Protein 2RGY (pdb70)

Nearest PDB structures (foldseek):
  2rgy-assembly1_A-2  TM=1.004E+00  e=5.425E-59  Paraburkholderia phymatum STM815
  3k9c-assembly1_A  TM=8.579E-01  e=9.011E-20  Rhodococcus jostii RHA1
  3clk-assembly1_A  TM=8.806E-01  e=6.657E-17  Lactiplantibacillus plantarum WCFS1
  3clk-assembly1_B  TM=8.224E-01  e=1.937E-17  Lactiplantibacillus plantarum WCFS1
  7ff4-assembly1_B  TM=7.882E-01  e=1.937E-17  Ruminiclostridium cellulolyticum H10

Secondary structure (DSSP, 8-state):
--EEEEE-S-S-SHHHHHHHHHHHHHHHHTT-EEEEE---SSS-HHHHHHHHHHHHHHTT-SEEEE--SSS-HHHHHHHH-----EESS--TTSGGGEE---HHHHHHHHHHHHHHTT--SEEEEES-TT-HHHHHHHHHHHHHH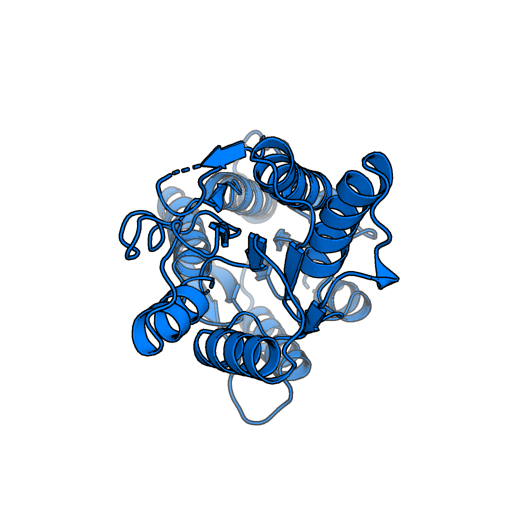HTTT--GGGS-EEE--SSHHHHHHHHHHHHHHT---SEEEESS---HHHHHHHHHTT--TTTT-EEEEEE--TTSTTSSSPPEEEEP-HHHHHHHHHHHHHHHHH------------EE---S---

Organism: Paraburkholderia phymatum (strain DSM 17167 / CIP 108236 / LMG 21445 / STM815) (NCBI:txid391038)

CATH classification: 3.40.50.2300 (+1 more: 3.40.50.2300)

B-factor: mean 24.98, std 6.75, range [10.06, 53.46]

Foldseek 3Di:
DQEEEEEDQDCDFLLVVLLVVLLQVLSVVVPGYYHYWHFDDDDDSQVSQLVRLVVRVVVVGLAYEYEDQSHDLVSVVVSCVVVQAYEQDANVVDGVSYFHAQLLVLLLQLLCLQVVQPWLQEEEEFAAPSRPSGVSNVNSVQVNNVVVVHHPVLYHYHYFHPALVRVLVSLVVVVVVVRDGAEYEYHAVNLLSNVVVCVVVVNDFNPRHAYEHECPRVVQCVRVVRHKYKHDPSNLSSNQSSVVSCCVRPVDDDDHDRYDDIGIGGGRGHD

Structure (mmCIF, N/CA/C/O backbone):
data_2RGY
#
_entry.id   2RGY
#
_cell.length_a   58.543
_cell.length_b   118.777
_cell.length_c   85.439
_cell.angle_alpha   90.00
_cell.angle_beta   90.00
_cell.angle_gamma   90.00
#
_symmetry.space_group_name_H-M   'C 2 2 21'
#
loop_
_entity.id
_entity.type
_entity.pdbx_description
1 polymer 'Transcriptional regulator, LacI family'
2 water water
#
loop_
_atom_site.group_PDB
_atom_site.id
_atom_site.type_symbol
_atom_site.label_atom_id
_atom_site.label_alt_id
_atom_site.label_comp_id
_atom_site.label_asym_id
_atom_site.label_entity_id
_atom_site.label_seq_id
_atom_site.pdbx_PDB_ins_code
_atom_site.Cartn_x
_atom_site.Cartn_y
_atom_site.Cartn_z
_atom_site.occupancy
_atom_site.B_iso_or_equiv
_atom_site.auth_seq_id
_atom_site.auth_comp_id
_atom_site.auth_asym_id
_atom_site.auth_atom_id
_atom_site.pdbx_PDB_model_num
ATOM 1 N N . LEU A 1 8 ? 1.982 2.979 15.080 1.00 23.48 85 LEU A N 1
ATOM 2 C CA . LEU A 1 8 ? 1.318 3.583 16.276 1.00 22.50 85 LEU A CA 1
ATOM 3 C C . LEU A 1 8 ? 0.241 4.581 15.867 1.00 21.85 85 LEU A C 1
ATOM 4 O O . LEU A 1 8 ? -0.692 4.841 16.622 1.00 24.00 85 LEU A O 1
ATOM 9 N N . GLY A 1 9 ? 0.373 5.139 14.670 1.00 20.46 86 GLY A N 1
ATOM 10 C CA . GLY A 1 9 ? -0.600 6.107 14.192 1.00 20.80 86 GLY A CA 1
ATOM 11 C C . GLY A 1 9 ? -0.421 7.490 14.801 1.00 21.32 86 GLY A C 1
ATOM 12 O O . GLY A 1 9 ? -1.357 8.293 14.816 1.00 21.61 86 GLY A O 1
ATOM 13 N N . ILE A 1 10 ? 0.779 7.762 15.309 1.00 20.37 87 ILE A N 1
ATOM 14 C CA . ILE A 1 10 ? 1.087 9.053 15.923 1.00 19.73 87 ILE A CA 1
ATOM 15 C C . ILE A 1 10 ? 2.409 9.611 15.419 1.00 17.32 87 ILE A C 1
ATOM 16 O O . ILE A 1 10 ? 3.394 8.884 15.273 1.00 16.87 87 ILE A O 1
ATOM 21 N N . ILE A 1 11 ? 2.426 10.908 15.157 1.00 16.17 88 ILE A N 1
ATOM 22 C CA . ILE A 1 11 ? 3.641 11.570 14.736 1.00 16.99 88 ILE A CA 1
ATOM 23 C C . ILE A 1 11 ? 3.993 12.494 15.889 1.00 17.88 88 ILE A C 1
ATOM 24 O O . ILE A 1 11 ? 3.113 13.108 16.484 1.00 18.27 88 ILE A O 1
ATOM 29 N N . GLY A 1 12 ? 5.268 12.559 16.244 1.00 18.55 89 GLY A N 1
ATOM 30 C CA . GLY A 1 12 ? 5.665 13.422 17.341 1.00 18.82 89 GLY A CA 1
ATOM 31 C C . GLY A 1 12 ? 6.048 14.798 16.841 1.00 18.94 89 GLY A C 1
ATOM 32 O O . GLY A 1 12 ? 6.511 14.928 15.714 1.00 20.11 89 GLY A O 1
ATOM 33 N N . LEU A 1 13 ? 5.853 15.821 17.667 1.00 16.95 90 LEU A N 1
ATOM 34 C CA . LEU A 1 13 ? 6.185 17.188 17.286 1.00 17.49 90 LEU A CA 1
ATOM 35 C C . LEU A 1 13 ? 6.865 17.961 18.410 1.00 15.70 90 LEU A C 1
ATOM 36 O O . LEU A 1 13 ? 6.322 18.076 19.507 1.00 15.18 90 LEU A O 1
ATOM 41 N N . PHE A 1 14 ? 8.052 18.487 18.141 1.00 15.75 91 PHE A N 1
ATOM 42 C CA . PHE A 1 14 ? 8.736 19.281 19.147 1.00 16.65 91 PHE A CA 1
ATOM 43 C C . PHE A 1 14 ? 8.755 20.753 18.747 1.00 16.83 91 PHE A C 1
ATOM 44 O O . PHE A 1 14 ? 9.101 21.097 17.617 1.00 16.88 91 PHE A O 1
ATOM 52 N N . VAL A 1 15 ? 8.374 21.609 19.684 1.00 17.27 92 VAL A N 1
ATOM 53 C CA . VAL A 1 15 ? 8.395 23.048 19.485 1.00 18.52 92 VAL A CA 1
ATOM 54 C C . VAL A 1 15 ? 9.036 23.580 20.766 1.00 19.73 92 VAL A C 1
ATOM 55 O O . VAL A 1 15 ? 8.771 23.073 21.863 1.00 19.88 92 VAL A O 1
ATOM 59 N N . PRO A 1 16 ? 9.902 24.590 20.646 1.00 20.72 93 PRO A N 1
ATOM 60 C CA . PRO A 1 16 ? 10.564 25.149 21.829 1.00 22.35 93 PRO A CA 1
ATOM 61 C C . PRO A 1 16 ? 9.637 25.817 22.840 1.00 23.62 93 PRO A C 1
ATOM 62 O O . PRO A 1 16 ? 10.051 26.084 23.970 1.00 25.35 93 PRO A O 1
ATOM 66 N N . THR A 1 17 ? 8.391 26.074 22.444 1.00 23.16 94 THR A N 1
ATOM 67 C CA . THR A 1 17 ? 7.413 26.715 23.329 1.00 23.94 94 THR A CA 1
ATOM 68 C C . THR A 1 17 ? 6.037 26.746 22.660 1.00 23.13 94 THR A C 1
ATOM 69 O O . THR A 1 17 ? 5.946 26.721 21.436 1.00 23.66 94 THR A O 1
ATOM 73 N N . PHE A 1 18 ? 4.974 26.770 23.460 1.00 22.28 95 PHE A N 1
ATOM 74 C CA . PHE A 1 18 ? 3.611 26.810 22.929 1.00 23.73 95 PHE A CA 1
ATOM 75 C C . PHE A 1 18 ? 3.153 28.239 22.677 1.00 25.32 95 PHE A C 1
ATOM 76 O O . PHE A 1 18 ? 2.079 28.456 22.120 1.00 25.76 95 PHE A O 1
ATOM 84 N N . PHE A 1 19 ? 3.957 29.211 23.099 1.00 25.49 96 PHE A N 1
ATOM 85 C CA . PHE A 1 19 ? 3.595 30.615 22.934 1.00 25.56 96 PHE A CA 1
ATOM 86 C C . PHE A 1 19 ? 4.111 31.292 21.677 1.00 26.10 96 PHE A C 1
ATOM 87 O O . PHE A 1 19 ? 5.202 30.996 21.200 1.00 25.24 96 PHE A O 1
ATOM 95 N N . GLY A 1 20 ? 3.319 32.239 21.175 1.00 26.90 97 GLY A N 1
ATOM 96 C CA . GLY A 1 20 ? 3.661 32.958 19.962 1.00 26.40 97 GLY A CA 1
ATOM 97 C C . GLY A 1 20 ? 2.814 32.361 18.857 1.00 26.78 97 GLY A C 1
ATOM 98 O O . GLY A 1 20 ? 2.735 31.138 18.754 1.00 26.60 97 GLY A O 1
ATOM 99 N N . SER A 1 21 ? 2.162 33.189 18.044 1.00 26.01 98 SER A N 1
ATOM 100 C CA . SER A 1 21 ? 1.329 32.658 16.969 1.00 26.26 98 SER A CA 1
ATOM 101 C C . SER A 1 21 ? 2.146 31.894 15.920 1.00 25.50 98 SER A C 1
ATOM 102 O O . SER A 1 21 ? 1.604 31.136 15.117 1.00 23.89 98 SER A O 1
ATOM 105 N N . TYR A 1 22 ? 3.459 32.099 15.937 1.00 25.80 99 TYR A N 1
ATOM 106 C CA . TYR A 1 22 ? 4.359 31.418 15.010 1.00 24.80 99 TYR A CA 1
ATOM 107 C C . TYR A 1 22 ? 4.330 29.923 15.343 1.00 23.09 99 TYR A C 1
ATOM 108 O O . TYR A 1 22 ? 4.128 29.082 14.471 1.00 21.59 99 TYR A O 1
ATOM 117 N N . TYR A 1 23 ? 4.523 29.592 16.616 1.00 22.31 100 TYR A N 1
ATOM 118 C CA . TYR A 1 23 ? 4.500 28.194 17.009 1.00 20.82 100 TYR A CA 1
ATOM 119 C C . TYR A 1 23 ? 3.078 27.655 16.970 1.00 20.20 100 TYR A C 1
ATOM 120 O O . TYR A 1 23 ? 2.875 26.474 16.713 1.00 19.58 100 TYR A O 1
ATOM 129 N N . GLY A 1 24 ? 2.097 28.519 17.214 1.00 19.68 101 GLY A N 1
ATOM 130 C CA . GLY A 1 24 ? 0.715 28.081 17.154 1.00 18.99 101 GLY A CA 1
ATOM 131 C C . GLY A 1 24 ? 0.382 27.632 15.740 1.00 19.46 101 GLY A C 1
ATOM 132 O O . GLY A 1 24 ? -0.357 26.668 15.536 1.00 18.57 101 GLY A O 1
ATOM 133 N N . THR A 1 25 ? 0.933 28.336 14.757 1.00 18.28 102 THR A N 1
ATOM 134 C CA . THR A 1 25 ? 0.704 28.011 13.349 1.00 20.46 102 THR A CA 1
ATOM 135 C C . THR A 1 25 ? 1.251 26.627 13.015 1.00 18.78 102 THR A C 1
ATOM 136 O O . THR A 1 25 ? 0.622 25.843 12.308 1.00 17.05 102 THR A O 1
ATOM 140 N N . ILE A 1 26 ? 2.439 26.342 13.533 1.00 18.24 103 ILE A N 1
ATOM 141 C CA . ILE A 1 26 ? 3.090 25.063 13.302 1.00 17.62 103 ILE A CA 1
ATOM 142 C C . ILE A 1 26 ? 2.275 23.950 13.942 1.00 18.11 103 ILE A C 1
ATOM 143 O O . ILE A 1 26 ? 2.079 22.900 13.335 1.00 17.52 103 ILE A O 1
ATOM 148 N N . LEU A 1 27 ? 1.791 24.191 15.157 1.00 17.52 104 LEU A N 1
ATOM 149 C CA . LEU A 1 27 ? 0.984 23.202 15.864 1.00 18.28 104 LEU A CA 1
ATOM 150 C C . LEU A 1 27 ? -0.319 22.960 15.111 1.00 18.76 104 LEU A C 1
ATOM 151 O O . LEU A 1 27 ? -0.733 21.815 14.910 1.00 17.06 104 LEU A O 1
ATOM 156 N N . LYS A 1 28 ? -0.971 24.042 14.699 1.00 17.26 105 LYS A N 1
ATOM 157 C CA . LYS A 1 28 ? -2.237 23.922 13.992 1.00 18.63 105 LYS A CA 1
ATOM 158 C C . LYS A 1 28 ? -2.108 23.126 12.697 1.00 18.35 105 LYS A C 1
ATOM 159 O O . LYS A 1 28 ? -2.864 22.185 12.481 1.00 18.28 105 LYS A O 1
ATOM 165 N N . GLN A 1 29 ? -1.158 23.501 11.844 1.00 18.37 106 GLN A N 1
ATOM 166 C CA . GLN A 1 29 ? -0.954 22.804 10.574 1.00 19.27 106 GLN A CA 1
ATOM 167 C C . GLN A 1 29 ? -0.571 21.341 10.750 1.00 17.97 106 GLN A C 1
ATOM 168 O O . GLN A 1 29 ? -0.988 20.499 9.967 1.00 17.73 106 GLN A O 1
ATOM 174 N N . THR A 1 30 ? 0.239 21.039 11.761 1.00 17.32 107 THR A N 1
ATOM 175 C CA . THR A 1 30 ? 0.640 19.657 11.989 1.00 18.20 107 THR A CA 1
ATOM 176 C C . THR A 1 30 ? -0.606 18.859 12.382 1.00 18.86 107 THR A C 1
ATOM 177 O O . THR A 1 30 ? -0.872 17.798 11.823 1.00 20.60 107 THR A O 1
ATOM 181 N N . ASP A 1 31 ? -1.373 19.382 13.334 1.00 20.46 108 ASP A N 1
ATOM 182 C CA . ASP A 1 31 ? -2.600 18.728 13.797 1.00 22.33 108 ASP A CA 1
ATOM 183 C C . ASP A 1 31 ? -3.550 18.499 12.621 1.00 21.82 108 ASP A C 1
ATOM 184 O O . ASP A 1 31 ? -4.131 17.426 12.473 1.00 23.65 108 ASP A O 1
ATOM 189 N N . LEU A 1 32 ? -3.668 19.521 11.783 1.00 21.90 109 LEU A N 1
ATOM 190 C CA . LEU A 1 32 ? -4.532 19.518 10.608 1.00 22.85 109 LEU A CA 1
ATOM 191 C C . LEU A 1 32 ? -4.202 18.418 9.599 1.00 21.71 109 LEU A C 1
ATOM 192 O O . LEU A 1 32 ? -5.074 17.636 9.210 1.00 20.37 109 LEU A O 1
ATOM 197 N N . GLU A 1 33 ? -2.945 18.356 9.171 1.00 20.17 110 GLU A N 1
ATOM 198 C CA . GLU A 1 33 ? -2.550 17.352 8.196 1.00 20.35 110 GLU A CA 1
ATOM 199 C C . GLU A 1 33 ? -2.686 15.936 8.743 1.00 20.54 110 GLU A C 1
ATOM 200 O O . GLU A 1 33 ? -2.990 15.000 7.999 1.00 19.71 110 GLU A O 1
ATOM 206 N N . LEU A 1 34 ? -2.460 15.777 10.042 1.00 19.05 111 LEU A N 1
ATOM 207 C CA . LEU A 1 34 ? -2.577 14.466 10.661 1.00 19.10 111 LEU A CA 1
ATOM 208 C C . LEU A 1 34 ? -4.040 14.067 10.815 1.00 18.91 111 LEU A C 1
ATOM 209 O O . LEU A 1 34 ? -4.389 12.907 10.621 1.00 16.96 111 LEU A O 1
ATOM 214 N N . ARG A 1 35 ? -4.892 15.026 11.166 1.00 18.47 112 ARG A N 1
ATOM 215 C CA . ARG A 1 35 ? -6.314 14.741 11.324 1.00 19.55 112 ARG A CA 1
ATOM 216 C C . ARG A 1 35 ? -6.868 14.271 9.980 1.00 20.60 112 ARG A C 1
ATOM 217 O O . ARG A 1 35 ? -7.662 13.332 9.919 1.00 19.24 112 ARG A O 1
ATOM 225 N N . ALA A 1 36 ? -6.429 14.935 8.914 1.00 20.17 113 ALA A N 1
ATOM 226 C CA . ALA A 1 36 ? -6.856 14.612 7.556 1.00 22.23 113 ALA A CA 1
ATOM 227 C C . ALA A 1 36 ? -6.629 13.135 7.225 1.00 22.54 113 ALA A C 1
ATOM 228 O O . ALA A 1 36 ? -7.376 12.548 6.434 1.00 22.47 113 ALA A O 1
ATOM 230 N N . VAL A 1 37 ? -5.589 12.537 7.805 1.00 20.89 114 VAL A N 1
ATOM 231 C CA . VAL A 1 37 ? -5.335 11.123 7.558 1.00 20.67 114 VAL A CA 1
ATOM 232 C C . VAL A 1 37 ? -5.729 10.286 8.765 1.00 21.75 114 VAL A C 1
ATOM 233 O O . VAL A 1 37 ? -5.217 9.186 8.974 1.00 22.07 114 VAL A O 1
ATOM 237 N N . HIS A 1 38 ? -6.653 10.829 9.553 1.00 22.63 115 HIS A N 1
ATOM 238 C CA . HIS A 1 38 ? -7.187 10.157 10.735 1.00 22.59 115 HIS A CA 1
ATOM 239 C C . HIS A 1 38 ? -6.144 9.688 11.743 1.00 21.60 115 HIS A C 1
ATOM 240 O O . HIS A 1 38 ? -6.276 8.611 12.320 1.00 19.40 115 HIS A O 1
ATOM 247 N N . ARG A 1 39 ? -5.117 10.502 11.960 1.00 20.36 116 ARG A N 1
ATOM 248 C CA . ARG A 1 39 ? -4.074 10.158 12.912 1.00 19.73 116 ARG A CA 1
ATOM 249 C C . ARG A 1 39 ? -3.821 11.304 13.890 1.00 18.78 116 ARG A C 1
ATOM 250 O O . ARG A 1 39 ? -4.308 12.413 13.686 1.00 18.98 116 ARG A O 1
ATOM 258 N N . HIS A 1 40 ? -3.053 11.034 14.940 1.00 16.61 117 HIS A N 1
ATOM 259 C CA . HIS A 1 40 ? -2.806 12.022 15.982 1.00 16.88 117 HIS A CA 1
ATOM 260 C C . HIS A 1 40 ? -1.394 12.593 16.115 1.00 17.41 117 HIS A C 1
ATOM 261 O O . HIS A 1 40 ? -0.430 12.088 15.543 1.00 18.52 117 HIS A O 1
ATOM 268 N N . VAL A 1 41 ? -1.289 13.651 16.904 1.00 17.46 118 VAL A N 1
ATOM 269 C CA . VAL A 1 41 ? -0.014 14.294 17.137 1.00 17.89 118 VAL A CA 1
ATOM 270 C C . VAL A 1 41 ? 0.259 14.396 18.634 1.00 17.55 118 VAL A C 1
ATOM 271 O O . VAL A 1 41 ? -0.610 14.779 19.419 1.00 17.69 118 VAL A O 1
ATOM 275 N N . VAL A 1 42 ? 1.465 14.014 19.021 1.00 16.97 119 VAL A N 1
ATOM 276 C CA . VAL A 1 42 ? 1.894 14.113 20.399 1.00 17.23 119 VAL A CA 1
ATOM 277 C C . VAL A 1 42 ? 2.853 15.291 20.380 1.00 17.68 119 VAL A C 1
ATOM 278 O O . VAL A 1 42 ? 3.779 15.323 19.568 1.00 18.11 119 VAL A O 1
ATOM 282 N N . VAL A 1 43 ? 2.621 16.269 21.247 1.00 16.59 120 VAL A N 1
ATOM 283 C CA . VAL A 1 43 ? 3.487 17.436 21.289 1.00 20.04 120 VAL A CA 1
ATOM 284 C C . VAL A 1 43 ? 4.389 17.412 22.508 1.00 20.71 120 VAL A C 1
ATOM 285 O O . VAL A 1 43 ? 4.020 16.900 23.571 1.00 19.93 120 VAL A O 1
ATOM 289 N N . ALA A 1 44 ? 5.580 17.971 22.338 1.00 21.32 121 ALA A N 1
ATOM 290 C CA . ALA A 1 44 ? 6.546 18.045 23.413 1.00 21.94 121 ALA A CA 1
ATOM 291 C C . ALA A 1 44 ? 7.302 19.365 23.286 1.00 21.59 121 ALA A C 1
ATOM 292 O O . ALA A 1 44 ? 7.585 19.818 22.178 1.00 21.39 121 ALA A O 1
ATOM 294 N N . THR A 1 45 ? 7.596 19.991 24.418 1.00 21.93 122 THR A N 1
ATOM 295 C CA . THR A 1 45 ? 8.341 21.239 24.427 1.00 22.65 122 THR A CA 1
ATOM 296 C C . THR A 1 45 ? 9.432 21.131 25.483 1.00 23.72 122 THR A C 1
ATOM 297 O O . THR A 1 45 ? 9.493 20.144 26.217 1.00 22.25 122 THR A O 1
ATOM 301 N N . GLY A 1 46 ? 10.301 22.133 25.556 1.00 22.82 123 GLY A N 1
ATOM 302 C CA . GLY A 1 46 ? 11.376 22.087 26.532 1.00 25.62 123 GLY A CA 1
ATOM 303 C C . GLY A 1 46 ? 10.923 22.200 27.978 1.00 26.60 123 GLY A C 1
ATOM 304 O O . GLY A 1 46 ? 1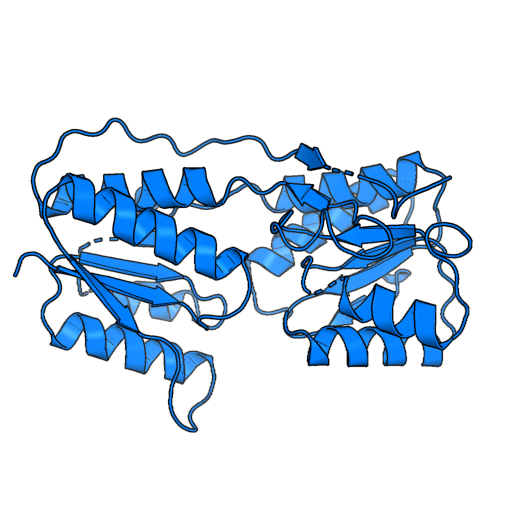0.233 23.157 28.337 1.00 26.64 123 GLY A O 1
ATOM 305 N N . CYS A 1 47 ? 11.334 21.230 28.802 1.00 27.45 124 CYS A N 1
ATOM 306 C CA . CYS A 1 47 ? 11.002 21.168 30.232 1.00 29.95 124 CYS A CA 1
ATOM 307 C C . CYS A 1 47 ? 12.247 20.933 31.102 1.00 30.23 124 CYS A C 1
ATOM 308 O O . CYS A 1 47 ? 13.256 20.392 30.636 1.00 29.18 124 CYS A O 1
ATOM 311 N N . GLY A 1 48 ? 12.158 21.313 32.376 1.00 30.70 125 GLY A N 1
ATOM 312 C CA . GLY A 1 48 ? 13.268 21.094 33.287 1.00 33.14 125 GLY A CA 1
ATOM 313 C C . GLY A 1 48 ? 14.261 22.229 33.457 1.00 34.41 125 GLY A C 1
ATOM 314 O O . GLY A 1 48 ? 14.081 23.322 32.913 1.00 33.77 125 GLY A O 1
ATOM 315 N N . GLU A 1 49 ? 15.330 21.965 34.208 1.00 35.28 126 GLU A N 1
ATOM 316 C CA . GLU A 1 49 ? 16.321 23.001 34.449 1.00 37.68 126 GLU A CA 1
ATOM 317 C C . GLU A 1 49 ? 17.575 22.915 33.586 1.00 36.43 126 GLU A C 1
ATOM 318 O O . GLU A 1 49 ? 18.548 23.622 33.848 1.00 37.46 126 GLU A O 1
ATOM 324 N N . SER A 1 50 ? 17.563 22.067 32.557 1.00 35.42 127 SER A N 1
ATOM 325 C CA . SER A 1 50 ? 18.721 21.948 31.662 1.00 32.39 127 SER A CA 1
ATOM 326 C C . SER A 1 50 ? 18.751 23.164 30.742 1.00 30.78 127 SER A C 1
ATOM 327 O O . SER A 1 50 ? 17.854 24.011 30.799 1.00 30.74 127 SER A O 1
ATOM 330 N N . THR A 1 51 ? 19.779 23.253 29.900 1.00 30.23 128 THR A N 1
ATOM 331 C CA . THR A 1 51 ? 19.911 24.377 28.975 1.00 29.89 128 THR A CA 1
ATOM 332 C C . THR A 1 51 ? 18.905 24.216 27.843 1.00 29.45 128 THR A C 1
ATOM 333 O O . THR A 1 51 ? 18.418 23.115 27.593 1.00 28.39 128 THR A O 1
ATOM 337 N N . PRO A 1 52 ? 18.569 25.315 27.151 1.00 29.51 129 PRO A N 1
ATOM 338 C CA . PRO A 1 52 ? 17.609 25.235 26.049 1.00 28.31 129 PRO A CA 1
ATOM 339 C C . PRO A 1 52 ? 17.957 24.107 25.089 1.00 27.69 129 PRO A C 1
ATOM 340 O O . PRO A 1 52 ? 17.086 23.336 24.683 1.00 26.77 129 PRO A O 1
ATOM 344 N N . ARG A 1 53 ? 19.236 23.992 24.753 1.00 26.24 130 ARG A N 1
ATOM 345 C CA . ARG A 1 53 ? 19.688 22.952 23.841 1.00 26.25 130 ARG A CA 1
ATOM 346 C C . ARG A 1 53 ? 19.393 21.556 24.376 1.00 26.29 130 ARG A C 1
ATOM 347 O O . ARG A 1 53 ? 18.757 20.748 23.700 1.00 25.13 130 ARG A O 1
ATOM 355 N N . GLU A 1 54 ? 19.865 21.271 25.587 1.00 26.39 131 GLU A N 1
ATOM 356 C CA . GLU A 1 54 ? 19.648 19.966 26.195 1.00 26.49 131 GLU A CA 1
ATOM 357 C C . GLU A 1 54 ? 18.175 19.681 26.456 1.00 24.94 131 GLU A C 1
ATOM 358 O O . GLU A 1 54 ? 17.761 18.525 26.495 1.00 25.24 131 GLU A O 1
ATOM 364 N N . GLN A 1 55 ? 17.387 20.732 26.645 1.00 23.74 132 GLN A N 1
ATOM 365 C CA . GLN A 1 55 ? 15.963 20.553 26.878 1.00 23.62 132 GLN A CA 1
ATOM 366 C C . GLN A 1 55 ? 15.326 20.040 25.596 1.00 21.60 132 GLN A C 1
ATOM 367 O O . GLN A 1 55 ? 14.361 19.301 25.643 1.00 22.30 132 GLN A O 1
ATOM 373 N N . ALA A 1 56 ? 15.867 20.450 24.454 1.00 19.69 133 ALA A N 1
ATOM 374 C CA . ALA A 1 56 ? 15.347 20.007 23.162 1.00 20.30 133 ALA A CA 1
ATOM 375 C C . ALA A 1 56 ? 15.819 18.576 22.879 1.00 20.45 133 ALA A C 1
ATOM 376 O O . ALA A 1 56 ? 15.078 17.761 22.334 1.00 20.22 133 ALA A O 1
ATOM 378 N N . LEU A 1 57 ? 17.062 18.280 23.245 1.00 20.83 134 LEU A N 1
ATOM 379 C CA . LEU A 1 57 ? 17.603 16.943 23.034 1.00 22.72 134 LEU A CA 1
ATOM 380 C C . LEU A 1 57 ? 16.783 15.932 23.822 1.00 22.22 134 LEU A C 1
ATOM 381 O O . LEU A 1 57 ? 16.392 14.893 23.293 1.00 22.91 134 LEU A O 1
ATOM 386 N N . GLU A 1 58 ? 16.517 16.247 25.084 1.00 21.95 135 GLU A N 1
ATOM 387 C CA . GLU A 1 58 ? 15.751 15.364 25.951 1.00 23.23 135 GLU A CA 1
ATOM 388 C C . GLU A 1 58 ? 14.311 15.191 25.451 1.00 22.51 135 GLU A C 1
ATOM 389 O O . GLU A 1 58 ? 13.774 14.083 25.443 1.00 22.96 135 GLU A O 1
ATOM 395 N N . ALA A 1 59 ? 13.690 16.287 25.035 1.00 21.43 136 ALA A N 1
ATOM 396 C CA . ALA A 1 59 ? 12.316 16.232 24.552 1.00 20.22 136 ALA A CA 1
ATOM 397 C C . ALA A 1 59 ? 12.196 15.386 23.288 1.00 20.58 136 ALA A C 1
ATOM 398 O O . ALA A 1 59 ? 11.302 14.547 23.181 1.00 22.16 136 ALA A O 1
ATOM 400 N N . VAL A 1 60 ? 13.089 15.600 22.326 1.00 20.29 137 VAL A N 1
ATOM 401 C CA . VAL A 1 60 ? 13.039 14.817 21.095 1.00 19.48 137 VAL A CA 1
ATOM 402 C C . VAL A 1 60 ? 13.317 13.340 21.386 1.00 21.09 137 VAL A C 1
ATOM 403 O O . VAL A 1 60 ? 12.670 12.463 20.816 1.00 20.96 137 VAL A O 1
ATOM 407 N N . ARG A 1 61 ? 14.268 13.055 22.273 1.00 20.90 138 ARG A N 1
ATOM 408 C CA . ARG A 1 61 ? 14.552 11.662 22.619 1.00 21.83 138 ARG A CA 1
ATOM 409 C C . ARG A 1 61 ? 13.342 11.018 23.302 1.00 21.57 138 ARG A C 1
ATOM 410 O O . ARG A 1 61 ? 13.115 9.819 23.179 1.00 21.63 138 ARG A O 1
ATOM 418 N N . PHE A 1 62 ? 12.563 11.832 24.007 1.00 20.76 139 PHE A N 1
ATOM 419 C CA . PHE A 1 62 ? 11.358 11.385 24.703 1.00 21.68 139 PHE A CA 1
ATOM 420 C C . PHE A 1 62 ? 10.273 11.009 23.683 1.00 21.01 139 PHE A C 1
ATOM 421 O O . PHE A 1 62 ? 9.480 10.100 23.912 1.00 21.35 139 PHE A O 1
ATOM 429 N N . LEU A 1 63 ? 10.238 11.724 22.562 1.00 20.07 140 LEU A N 1
ATOM 430 C CA . LEU A 1 63 ? 9.270 11.447 21.507 1.00 19.29 140 LEU A CA 1
ATOM 431 C C . LEU A 1 63 ? 9.687 10.169 20.787 1.00 19.54 140 LEU A C 1
ATOM 432 O O . LEU A 1 63 ? 8.862 9.299 20.496 1.00 18.12 140 LEU A O 1
ATOM 437 N N . ILE A 1 64 ? 10.981 10.068 20.499 1.00 18.97 141 ILE A N 1
ATOM 438 C CA . ILE A 1 64 ? 11.536 8.904 19.812 1.00 20.68 141 ILE A CA 1
ATOM 439 C C . ILE A 1 64 ? 11.339 7.656 20.661 1.00 20.40 141 ILE A C 1
ATOM 440 O O . ILE A 1 64 ? 11.077 6.576 20.146 1.00 21.56 141 ILE A O 1
ATOM 445 N N . GLY A 1 65 ? 11.463 7.815 21.975 1.00 22.47 142 GLY A N 1
ATOM 446 C CA . GLY A 1 65 ? 11.294 6.684 22.869 1.00 22.60 142 GLY A CA 1
ATOM 447 C C . GLY A 1 65 ? 9.880 6.130 22.864 1.00 23.28 142 GLY A C 1
ATOM 448 O O . GLY A 1 65 ? 9.679 4.950 23.133 1.00 23.88 142 GLY A O 1
ATOM 449 N N . ARG A 1 66 ? 8.897 6.974 22.560 1.00 22.90 143 ARG A N 1
ATOM 450 C CA . ARG A 1 66 ? 7.501 6.540 22.524 1.00 23.69 143 ARG A CA 1
ATOM 451 C C . ARG A 1 66 ? 7.167 5.827 21.215 1.00 23.65 143 ARG A C 1
ATOM 452 O O . ARG A 1 66 ? 6.053 5.341 21.025 1.00 23.93 143 ARG A O 1
ATOM 460 N N . ASP A 1 67 ? 8.146 5.766 20.320 1.00 24.68 144 ASP A N 1
ATOM 461 C CA . ASP A 1 67 ? 7.983 5.137 19.013 1.00 25.92 144 ASP A CA 1
ATOM 462 C C . ASP A 1 67 ? 6.971 5.826 18.112 1.00 26.92 144 ASP A C 1
ATOM 463 O O . ASP A 1 67 ? 6.110 5.173 17.505 1.00 25.52 144 ASP A O 1
ATOM 468 N N . CYS A 1 68 ? 7.068 7.149 18.032 1.00 24.48 145 CYS A N 1
ATOM 469 C CA . CYS A 1 68 ? 6.183 7.899 17.150 1.00 23.45 145 CYS A CA 1
ATOM 470 C C . CYS A 1 68 ? 6.570 7.410 15.755 1.00 22.91 145 CYS A C 1
ATOM 471 O O . CYS A 1 68 ? 7.736 7.090 15.524 1.00 22.59 145 CYS A O 1
ATOM 474 N N . ASP A 1 69 ? 5.616 7.329 14.832 1.00 21.99 146 ASP A N 1
ATOM 475 C CA . ASP A 1 69 ? 5.937 6.861 13.486 1.00 21.85 146 ASP A CA 1
ATOM 476 C C . ASP A 1 69 ? 6.902 7.820 12.791 1.00 21.31 146 ASP A C 1
ATOM 477 O O . ASP A 1 69 ? 7.739 7.411 11.988 1.00 21.16 146 ASP A O 1
ATOM 482 N N . GLY A 1 70 ? 6.767 9.100 13.106 1.00 20.17 147 GLY A N 1
ATOM 483 C CA . GLY A 1 70 ? 7.628 10.116 12.528 1.00 18.01 147 GLY A CA 1
ATOM 484 C C . GLY A 1 70 ? 7.756 11.248 13.525 1.00 18.16 147 GLY A C 1
ATOM 485 O O . GLY A 1 70 ? 6.924 11.375 14.423 1.00 17.25 147 GLY A O 1
ATOM 486 N N . VAL A 1 71 ? 8.786 12.071 13.385 1.00 15.83 148 VAL A N 1
ATOM 487 C CA . VAL A 1 71 ? 8.962 13.179 14.307 1.00 16.75 148 VAL A CA 1
ATOM 488 C C . VAL A 1 71 ? 9.239 14.490 13.579 1.00 16.84 148 VAL A C 1
ATOM 489 O O . VAL A 1 71 ? 10.120 14.558 12.713 1.00 16.99 148 VAL A O 1
ATOM 493 N N . VAL A 1 72 ? 8.463 15.517 13.920 1.00 14.63 149 VAL A N 1
ATOM 494 C CA . VAL A 1 72 ? 8.625 16.841 13.334 1.00 14.56 149 VAL A CA 1
ATOM 495 C C . VAL A 1 72 ? 9.398 17.668 14.352 1.00 15.31 149 VAL A C 1
ATOM 496 O O . VAL A 1 72 ? 9.026 17.740 15.524 1.00 17.58 149 VAL A O 1
ATOM 500 N N . VAL A 1 73 ? 10.468 18.307 13.910 1.00 15.29 150 VAL A N 1
ATOM 501 C CA . VAL A 1 73 ? 11.280 19.069 14.837 1.00 17.52 150 VAL A CA 1
ATOM 502 C C . VAL A 1 73 ? 11.658 20.469 14.401 1.00 15.98 150 VAL A C 1
ATOM 503 O O . VAL A 1 73 ? 12.097 20.676 13.277 1.00 16.60 150 VAL A O 1
ATOM 507 N N . ILE A 1 74 ? 11.458 21.431 15.298 1.00 18.66 151 ILE A N 1
ATOM 508 C CA . ILE A 1 74 ? 11.855 22.809 15.042 1.00 19.51 151 ILE A CA 1
ATOM 509 C C . ILE A 1 74 ? 12.509 23.336 16.308 1.00 20.92 151 ILE A C 1
ATOM 510 O O . ILE A 1 74 ? 11.927 23.289 17.388 1.00 20.49 151 ILE A O 1
ATOM 515 N N . SER A 1 75 ? 13.738 23.816 16.167 1.00 22.12 152 SER A N 1
ATOM 516 C CA . SER A 1 75 ? 14.485 24.351 17.292 1.00 23.61 152 SER A CA 1
ATOM 517 C C . SER A 1 75 ? 15.719 25.053 16.773 1.00 23.44 152 SER A C 1
ATOM 518 O O . SER A 1 75 ? 16.404 24.545 15.889 1.00 23.78 152 SER A O 1
ATOM 521 N N . HIS A 1 76 ? 15.994 26.234 17.312 1.00 25.98 153 HIS A N 1
ATOM 522 C CA . HIS A 1 76 ? 17.173 26.972 16.903 1.00 26.56 153 HIS A CA 1
ATOM 523 C C . HIS A 1 76 ? 18.238 26.853 17.986 1.00 25.60 153 HIS A C 1
ATOM 524 O O . HIS A 1 76 ? 19.284 27.496 17.906 1.00 25.63 153 HIS A O 1
ATOM 531 N N . ASP A 1 77 ? 17.958 26.035 18.999 1.00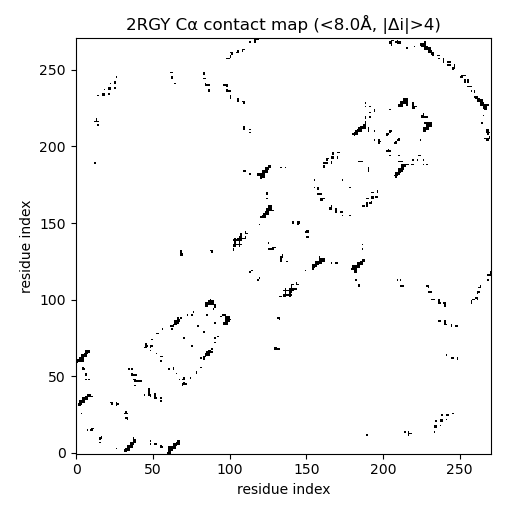 24.48 154 ASP A N 1
ATOM 532 C CA . ASP A 1 77 ? 18.889 25.807 20.108 1.00 25.23 154 ASP A CA 1
ATOM 533 C C . ASP A 1 77 ? 19.743 24.571 19.832 1.00 25.59 154 ASP A C 1
ATOM 534 O O . ASP A 1 77 ? 20.838 24.423 20.374 1.00 25.31 154 ASP A O 1
ATOM 539 N N . LEU A 1 78 ? 19.226 23.668 19.005 1.00 24.65 155 LEU A N 1
ATOM 540 C CA . LEU A 1 78 ? 19.967 22.462 18.668 1.00 24.45 155 LEU A CA 1
ATOM 541 C C . LEU A 1 78 ? 21.131 22.835 17.760 1.00 25.72 155 LEU A C 1
ATOM 542 O O . LEU A 1 78 ? 21.056 23.801 17.006 1.00 26.36 155 LEU A O 1
ATOM 547 N N . HIS A 1 79 ? 22.212 22.075 17.842 1.00 27.21 156 HIS A N 1
ATOM 548 C CA . HIS A 1 79 ? 23.367 22.327 16.991 1.00 29.71 156 HIS A CA 1
ATOM 549 C C . HIS A 1 79 ? 23.274 21.355 15.837 1.00 28.45 156 HIS A C 1
ATOM 550 O O . HIS A 1 79 ? 22.661 20.299 15.973 1.00 27.99 156 HIS A O 1
ATOM 557 N N . ASP A 1 80 ? 23.883 21.695 14.708 1.00 27.85 157 ASP A N 1
ATOM 558 C CA . ASP A 1 80 ? 23.810 20.815 13.550 1.00 28.38 157 ASP A CA 1
ATOM 559 C C . ASP A 1 80 ? 24.130 19.362 13.902 1.00 28.20 157 ASP A C 1
ATOM 560 O O . ASP A 1 80 ? 23.454 18.450 13.437 1.00 26.21 157 ASP A O 1
ATOM 565 N N . GLU A 1 81 ? 25.144 19.147 14.735 1.00 27.97 158 GLU A N 1
ATOM 566 C CA . GLU A 1 81 ? 25.535 17.791 15.116 1.00 29.78 158 GLU A CA 1
ATOM 567 C C . GLU A 1 81 ? 24.396 17.045 15.824 1.00 30.19 158 GLU A C 1
ATOM 568 O O . GLU A 1 81 ? 24.314 15.811 15.762 1.00 29.58 158 GLU A O 1
ATOM 574 N N . ASP A 1 82 ? 23.516 17.794 16.489 1.00 29.13 159 ASP A N 1
ATOM 575 C CA . ASP A 1 82 ? 22.386 17.191 17.181 1.00 29.19 159 ASP A CA 1
ATOM 576 C C . ASP A 1 82 ? 21.388 16.658 16.162 1.00 28.01 159 ASP A C 1
ATOM 577 O O . ASP A 1 82 ? 20.830 15.579 16.342 1.00 27.13 159 ASP A O 1
ATOM 582 N N . LEU A 1 83 ? 21.169 17.414 15.089 1.00 27.89 160 LEU A N 1
ATOM 583 C CA . LEU A 1 83 ? 20.244 16.980 14.047 1.00 28.68 160 LEU A CA 1
ATOM 584 C C . LEU A 1 83 ? 20.666 15.613 13.482 1.00 29.11 160 LEU A C 1
ATOM 585 O O . LEU A 1 83 ? 19.822 14.747 13.249 1.00 27.36 160 LEU A O 1
ATOM 590 N N . ASP A 1 84 ? 21.972 15.423 13.280 1.00 29.60 161 ASP A N 1
ATOM 591 C CA . ASP A 1 84 ? 22.510 14.164 12.749 1.00 30.81 161 ASP A CA 1
ATOM 592 C C . ASP A 1 84 ? 22.338 12.985 13.704 1.00 30.31 161 ASP A C 1
ATOM 593 O O . ASP A 1 84 ? 22.058 11.859 13.282 1.00 29.85 161 ASP A O 1
ATOM 598 N N . GLU A 1 85 ? 22.502 13.252 14.994 1.00 29.82 162 GLU A N 1
ATOM 599 C CA . GLU A 1 85 ? 22.369 12.225 16.026 1.00 30.54 162 GLU A CA 1
ATOM 600 C C . GLU A 1 85 ? 20.915 11.776 16.156 1.00 29.48 162 GLU A C 1
ATOM 601 O O . GLU A 1 85 ? 20.615 10.579 16.136 1.00 30.02 162 GLU A O 1
ATOM 607 N N . LEU A 1 86 ? 20.018 12.750 16.287 1.00 27.51 163 LEU A N 1
ATOM 608 C CA . LEU A 1 86 ? 18.592 12.483 16.412 1.00 26.09 163 LEU A CA 1
ATOM 609 C C . LEU A 1 86 ? 18.099 11.754 15.169 1.00 25.93 163 LEU A C 1
ATOM 610 O O . LEU A 1 86 ? 17.234 10.891 15.254 1.00 25.48 163 LEU A O 1
ATOM 615 N N . HIS A 1 87 ? 18.661 12.094 14.013 1.00 26.00 164 HIS A N 1
ATOM 616 C CA . HIS A 1 87 ? 18.241 11.462 12.772 1.00 27.75 164 HIS A CA 1
ATOM 617 C C . HIS A 1 87 ? 18.652 9.995 12.681 1.00 28.53 164 HIS A C 1
ATOM 618 O O . HIS A 1 87 ? 17.907 9.181 12.130 1.00 27.40 164 HIS A O 1
ATOM 625 N N . ARG A 1 88 ? 19.824 9.640 13.206 1.00 29.18 165 ARG A N 1
ATOM 626 C CA . ARG A 1 88 ? 20.221 8.233 13.149 1.00 29.98 165 ARG A CA 1
ATOM 627 C C . ARG A 1 88 ? 19.445 7.411 14.178 1.00 29.22 165 ARG A C 1
ATOM 628 O O . ARG A 1 88 ? 19.337 6.185 14.058 1.00 30.00 165 ARG A O 1
ATOM 644 N N . HIS A 1 90 ? 16.283 7.991 14.705 1.00 27.03 167 HIS A N 1
ATOM 645 C CA . HIS A 1 90 ? 14.963 7.857 14.102 1.00 27.69 167 HIS A CA 1
ATOM 646 C C . HIS A 1 90 ? 15.021 8.478 12.711 1.00 26.82 167 HIS A C 1
ATOM 647 O O . HIS A 1 90 ? 14.876 9.692 12.559 1.00 27.38 167 HIS A O 1
ATOM 654 N N . PRO A 1 91 ? 15.234 7.654 11.675 1.00 26.01 168 PRO A N 1
ATOM 655 C CA . PRO A 1 91 ? 15.315 8.163 10.301 1.00 26.96 168 PRO A CA 1
ATOM 656 C C . PRO A 1 91 ? 14.082 8.891 9.745 1.00 26.22 168 PRO A C 1
ATOM 657 O O . PRO A 1 91 ? 14.204 9.655 8.793 1.00 28.20 168 PRO A O 1
ATOM 661 N N . LYS A 1 92 ? 12.903 8.670 10.318 1.00 24.73 169 LYS A N 1
ATOM 662 C CA . LYS A 1 92 ? 11.705 9.344 9.824 1.00 23.29 169 LYS A CA 1
ATOM 663 C C . LYS A 1 92 ? 11.419 10.625 10.601 1.00 22.18 169 LYS A C 1
ATOM 664 O O . LYS A 1 92 ? 10.545 10.671 11.464 1.00 20.09 169 LYS A O 1
ATOM 678 N N . VAL A 1 94 ? 11.568 15.215 10.165 1.00 17.09 171 VAL A N 1
ATOM 679 C CA . VAL A 1 94 ? 11.580 16.354 9.266 1.00 16.49 171 VAL A CA 1
ATOM 680 C C . VAL A 1 94 ? 11.969 17.563 10.126 1.00 18.69 171 VAL A C 1
ATOM 681 O O . VAL A 1 94 ? 11.551 17.676 11.285 1.00 17.83 171 VAL A O 1
ATOM 685 N N . PHE A 1 95 ? 12.785 18.449 9.563 1.00 18.39 172 PHE A N 1
ATOM 686 C CA . PHE A 1 95 ? 13.263 19.628 10.272 1.00 19.72 172 PHE A CA 1
ATOM 687 C C . PHE A 1 95 ? 12.726 20.917 9.660 1.00 20.42 172 PHE A C 1
ATOM 688 O O . PHE A 1 95 ? 12.848 21.134 8.461 1.00 20.79 172 PHE A O 1
ATOM 696 N N . LEU A 1 96 ? 12.146 21.776 10.490 1.00 20.87 173 LEU A N 1
ATOM 697 C CA . LEU A 1 96 ? 11.599 23.040 10.015 1.00 20.88 173 LEU A CA 1
ATOM 698 C C . LEU A 1 96 ? 12.525 24.208 10.371 1.00 22.06 173 LEU A C 1
ATOM 699 O O . LEU A 1 96 ? 13.221 24.178 11.387 1.00 20.40 173 LEU A O 1
ATOM 704 N N . ASN A 1 97 ? 12.522 25.229 9.521 1.00 22.80 174 ASN A N 1
ATOM 705 C CA . ASN A 1 97 ? 13.305 26.450 9.721 1.00 25.22 174 ASN A CA 1
ATOM 706 C C . ASN A 1 97 ? 14.828 26.350 9.852 1.00 26.24 174 ASN A C 1
ATOM 707 O O . ASN A 1 97 ? 15.467 27.284 10.344 1.00 26.65 174 ASN A O 1
ATOM 712 N N . ARG A 1 98 ? 15.409 25.225 9.446 1.00 27.07 175 ARG A N 1
ATOM 713 C CA . ARG A 1 98 ? 16.866 25.067 9.458 1.00 27.73 175 ARG A CA 1
ATOM 714 C C . ARG A 1 98 ? 17.264 23.967 8.491 1.00 27.75 175 ARG A C 1
ATOM 715 O O . ARG A 1 98 ? 16.482 23.062 8.211 1.00 26.52 175 ARG A O 1
ATOM 723 N N . ALA A 1 99 ? 18.482 24.059 7.975 1.00 27.84 176 ALA A N 1
ATOM 724 C CA . ALA A 1 99 ? 18.978 23.096 6.998 1.00 28.76 176 ALA A CA 1
ATOM 725 C C . ALA A 1 99 ? 19.417 21.758 7.585 1.00 27.41 176 ALA A C 1
ATOM 726 O O . ALA A 1 99 ? 19.663 21.638 8.788 1.00 26.74 176 ALA A O 1
ATOM 728 N N . PHE A 1 100 ? 19.504 20.753 6.717 1.00 26.93 177 PHE A N 1
ATOM 729 C CA . PHE A 1 100 ? 19.935 19.419 7.108 1.00 27.25 177 PHE A CA 1
ATOM 730 C C . PHE A 1 100 ? 20.722 18.824 5.933 1.00 28.84 177 PHE A C 1
ATOM 731 O O . PHE A 1 100 ? 20.214 17.998 5.158 1.00 27.70 177 PHE A O 1
ATOM 739 N N . ASP A 1 101 ? 21.970 19.265 5.812 1.00 30.47 178 ASP A N 1
ATOM 740 C CA . ASP A 1 101 ? 22.852 18.845 4.730 1.00 32.38 178 ASP A CA 1
ATOM 741 C C . ASP A 1 101 ? 22.952 17.349 4.458 1.00 31.95 178 ASP A C 1
ATOM 742 O O . ASP A 1 101 ? 22.987 16.937 3.302 1.00 32.93 178 ASP A O 1
ATOM 747 N N . ALA A 1 102 ? 23.001 16.529 5.501 1.00 32.78 179 ALA A N 1
ATOM 748 C CA . ALA A 1 102 ? 23.099 15.090 5.281 1.00 32.75 179 ALA A CA 1
ATOM 749 C C . ALA A 1 102 ? 21.915 14.539 4.476 1.00 33.14 179 ALA A C 1
ATOM 750 O O . ALA A 1 102 ? 22.051 13.538 3.757 1.00 33.69 179 ALA A O 1
ATOM 752 N N . LEU A 1 103 ? 20.759 15.194 4.592 1.00 33.15 180 LEU A N 1
ATOM 753 C CA . LEU A 1 103 ? 19.553 14.765 3.879 1.00 31.53 180 LEU A CA 1
ATOM 754 C C . LEU A 1 103 ? 18.670 15.982 3.637 1.00 30.79 180 LEU A C 1
ATOM 755 O O . LEU A 1 103 ? 17.661 16.173 4.312 1.00 30.12 180 LEU A O 1
ATOM 760 N N . PRO A 1 104 ? 19.043 16.819 2.663 1.00 29.83 181 PRO A N 1
ATOM 761 C CA . PRO A 1 104 ? 18.339 18.047 2.280 1.00 28.80 181 PRO A CA 1
ATOM 762 C C . PRO A 1 104 ? 16.814 18.056 2.234 1.00 28.49 181 PRO A C 1
ATOM 763 O O . PRO A 1 104 ? 16.193 18.957 2.800 1.00 26.91 181 PRO A O 1
ATOM 767 N N . ASP A 1 105 ? 16.171 17.095 1.582 1.00 27.24 182 ASP A N 1
ATOM 768 C CA . ASP A 1 105 ? 14.723 17.217 1.559 1.00 27.85 182 ASP A CA 1
ATOM 769 C C . ASP A 1 105 ? 14.020 16.932 2.880 1.00 25.40 182 ASP A C 1
ATOM 770 O O . ASP A 1 105 ? 12.799 16.948 2.941 1.00 23.28 182 ASP A O 1
ATOM 775 N N . ALA A 1 106 ? 14.792 16.703 3.939 1.00 22.97 183 ALA A N 1
ATOM 776 C CA . ALA A 1 106 ? 14.221 16.489 5.268 1.00 22.85 183 ALA A CA 1
ATOM 777 C C . ALA A 1 106 ? 14.172 17.872 5.929 1.00 22.26 183 ALA A C 1
ATOM 778 O O . ALA A 1 106 ? 13.761 18.020 7.082 1.00 22.18 183 ALA A O 1
ATOM 780 N N . SER A 1 107 ? 14.603 18.878 5.172 1.00 20.95 184 SER A N 1
ATOM 781 C CA . SER A 1 107 ? 14.639 20.260 5.634 1.00 22.28 184 SER A CA 1
ATOM 782 C C . SER A 1 107 ? 13.700 21.164 4.832 1.00 21.68 184 SER A C 1
ATOM 783 O O . SER A 1 107 ? 13.740 21.192 3.599 1.00 19.01 184 SER A O 1
ATOM 786 N N . PHE A 1 108 ? 12.850 21.888 5.554 1.00 21.38 185 PHE A N 1
ATOM 787 C CA . PHE A 1 108 ? 11.901 22.817 4.953 1.00 20.66 185 PHE A CA 1
ATOM 788 C C . PHE A 1 108 ? 12.169 24.171 5.589 1.00 21.96 185 PHE A C 1
ATOM 789 O O . PHE A 1 108 ? 11.859 24.399 6.759 1.00 22.49 185 PHE A O 1
ATOM 797 N N . CYS A 1 109 ? 12.758 25.067 4.808 1.00 22.29 186 CYS A N 1
ATOM 798 C CA . CYS A 1 109 ? 13.139 26.375 5.320 1.00 24.06 186 CYS A CA 1
ATOM 799 C C . CYS A 1 109 ? 12.863 27.499 4.334 1.00 23.85 186 CYS A C 1
ATOM 800 O O . CYS A 1 109 ? 13.148 27.376 3.152 1.00 25.33 186 CYS A O 1
ATOM 803 N N . PRO A 1 110 ? 12.305 28.617 4.812 1.00 22.73 187 PRO A N 1
ATOM 804 C CA . PRO A 1 110 ? 12.043 29.715 3.882 1.00 21.86 187 PRO A CA 1
ATOM 805 C C . PRO A 1 110 ? 13.359 30.437 3.566 1.00 21.93 187 PRO A C 1
ATOM 806 O O . PRO A 1 110 ? 14.416 30.082 4.092 1.00 19.61 187 PRO A O 1
ATOM 810 N N . ASP A 1 111 ? 13.291 31.447 2.709 1.00 21.03 188 ASP A N 1
ATOM 811 C CA . ASP A 1 111 ? 14.477 32.203 2.335 1.00 21.76 188 ASP A CA 1
ATOM 812 C C . ASP A 1 111 ? 14.675 33.381 3.296 1.00 20.41 188 ASP A C 1
ATOM 813 O O . ASP A 1 111 ? 14.244 34.492 3.011 1.00 20.38 188 ASP A O 1
ATOM 818 N N . HIS A 1 112 ? 15.328 33.130 4.429 1.00 19.72 189 HIS A N 1
ATOM 819 C CA . HIS A 1 112 ? 15.561 34.170 5.434 1.00 20.02 189 HIS A CA 1
ATOM 820 C C . HIS A 1 112 ? 16.489 35.284 4.954 1.00 21.13 189 HIS A C 1
ATOM 821 O O . HIS A 1 112 ? 16.368 36.429 5.390 1.00 20.31 189 HIS A O 1
ATOM 828 N N . ARG A 1 113 ? 17.415 34.948 4.061 1.00 20.50 190 ARG A N 1
ATOM 829 C CA . ARG A 1 113 ? 18.350 35.938 3.529 1.00 22.49 190 ARG A CA 1
ATOM 830 C C . ARG A 1 113 ? 17.504 36.999 2.839 1.00 20.57 190 ARG A C 1
ATOM 831 O O . ARG A 1 113 ? 17.636 38.192 3.100 1.00 20.24 190 ARG A O 1
ATOM 839 N N . ARG A 1 114 ? 16.614 36.539 1.970 1.00 19.26 191 ARG A N 1
ATOM 840 C CA . ARG A 1 114 ? 15.719 37.421 1.240 1.00 20.17 191 ARG A CA 1
ATOM 841 C C . ARG A 1 114 ? 14.817 38.173 2.220 1.00 19.18 191 ARG A C 1
ATOM 842 O O . ARG A 1 114 ? 14.458 39.328 1.994 1.00 16.56 191 ARG A O 1
ATOM 850 N N . GLY A 1 115 ? 14.447 37.501 3.304 1.00 19.25 192 GLY A N 1
ATOM 851 C CA . GLY A 1 115 ? 13.601 38.126 4.306 1.00 19.11 192 GLY A CA 1
ATOM 852 C C . GLY A 1 115 ? 14.289 39.326 4.932 1.00 18.18 192 GLY A C 1
ATOM 853 O O . GLY A 1 115 ? 13.690 40.391 5.050 1.00 18.95 192 GLY A O 1
ATOM 854 N N . GLY A 1 116 ? 15.547 39.158 5.331 1.00 18.07 193 GLY A N 1
ATOM 855 C CA . GLY A 1 116 ? 16.280 40.259 5.930 1.00 18.12 193 GLY A CA 1
ATOM 856 C C . GLY A 1 116 ? 16.469 41.380 4.921 1.00 18.38 193 GLY A C 1
ATOM 857 O O . GLY A 1 116 ? 16.366 42.560 5.251 1.00 17.73 193 GLY A O 1
ATOM 858 N N . GLU A 1 117 ? 16.732 41.000 3.676 1.00 18.43 194 GLU A N 1
ATOM 859 C CA . GLU A 1 117 ? 16.933 41.954 2.595 1.00 20.45 194 GLU A CA 1
ATOM 860 C C . GLU A 1 117 ? 15.718 42.872 2.460 1.00 20.65 194 GLU A C 1
ATOM 861 O O . GLU A 1 117 ? 15.863 44.091 2.393 1.00 19.48 194 GLU A O 1
ATOM 867 N N . LEU A 1 118 ? 14.524 42.281 2.447 1.00 19.39 195 LEU A N 1
ATOM 868 C CA . LEU A 1 118 ? 13.277 43.038 2.321 1.00 20.07 195 LEU A CA 1
ATOM 869 C C . LEU A 1 118 ? 13.052 43.990 3.504 1.00 19.76 195 LEU A C 1
ATOM 870 O O . LEU A 1 118 ? 12.516 45.080 3.334 1.00 21.93 195 LEU A O 1
ATOM 875 N N . ALA A 1 119 ? 13.458 43.572 4.695 1.00 18.98 196 ALA A N 1
ATOM 876 C CA . ALA A 1 119 ? 13.301 44.400 5.877 1.00 19.15 196 ALA A CA 1
ATOM 877 C C . ALA A 1 119 ? 14.148 45.655 5.716 1.00 18.62 196 ALA A C 1
ATOM 878 O O . ALA A 1 119 ? 13.686 46.767 5.967 1.00 17.98 196 ALA A O 1
ATOM 880 N N . ALA A 1 120 ? 15.392 45.469 5.296 1.00 18.46 197 ALA A N 1
ATOM 881 C CA . ALA A 1 120 ? 16.286 46.594 5.101 1.00 19.26 197 ALA A CA 1
ATOM 882 C C . ALA A 1 120 ? 15.772 47.510 3.994 1.00 19.03 197 ALA A C 1
ATOM 883 O O . ALA A 1 120 ? 15.746 48.725 4.159 1.00 19.15 197 ALA A O 1
ATOM 885 N N . ALA A 1 121 ? 15.359 46.929 2.872 1.00 19.22 198 ALA A N 1
ATOM 886 C CA . ALA A 1 121 ? 14.870 47.712 1.741 1.00 18.52 198 ALA A CA 1
ATOM 887 C C . ALA A 1 121 ? 13.642 48.530 2.091 1.00 19.29 198 ALA A C 1
ATOM 888 O O . ALA A 1 121 ? 13.476 49.646 1.600 1.00 19.28 198 ALA A O 1
ATOM 890 N N . THR A 1 122 ? 12.771 47.972 2.925 1.00 18.26 199 THR A N 1
ATOM 891 C CA . THR A 1 122 ? 11.573 48.691 3.328 1.00 19.80 199 THR A CA 1
ATOM 892 C C . THR A 1 122 ? 12.015 49.965 4.045 1.00 18.57 199 THR A C 1
ATOM 893 O O . THR A 1 122 ? 11.594 51.066 3.694 1.00 20.72 199 THR A O 1
ATOM 897 N N . LEU A 1 123 ? 12.885 49.813 5.036 1.00 17.22 200 LEU A N 1
ATOM 898 C CA . LEU A 1 123 ? 13.377 50.954 5.796 1.00 17.09 200 LEU A CA 1
ATOM 899 C C . LEU A 1 123 ? 14.145 51.950 4.927 1.00 17.14 200 LEU A C 1
ATOM 900 O O . LEU A 1 123 ? 13.885 53.150 4.958 1.00 17.90 200 LEU A O 1
ATOM 905 N N . ILE A 1 124 ? 15.093 51.452 4.151 1.00 18.23 201 ILE A N 1
ATOM 906 C CA . ILE A 1 124 ? 15.877 52.337 3.319 1.00 21.64 201 ILE A CA 1
ATOM 907 C C . ILE A 1 124 ? 15.033 53.071 2.288 1.00 21.12 201 ILE A C 1
ATOM 908 O O . ILE A 1 124 ? 15.242 54.253 2.053 1.00 21.64 201 ILE A O 1
ATOM 913 N N . GLU A 1 125 ? 14.063 52.385 1.696 1.00 22.66 202 GLU A N 1
ATOM 914 C CA . GLU A 1 125 ? 13.207 53.008 0.697 1.00 24.83 202 GLU A CA 1
ATOM 915 C C . GLU A 1 125 ? 12.358 54.120 1.303 1.00 25.38 202 GLU A C 1
ATOM 916 O O . GLU A 1 125 ? 11.862 54.996 0.589 1.00 23.72 202 GLU A O 1
ATOM 922 N N . HIS A 1 126 ? 12.197 54.086 2.623 1.00 23.37 203 HIS A N 1
ATOM 923 C CA . HIS A 1 126 ? 11.419 55.106 3.301 1.00 23.49 203 HIS A CA 1
ATOM 924 C C . HIS A 1 126 ? 12.313 56.233 3.808 1.00 23.51 203 HIS A C 1
ATOM 925 O O . HIS A 1 126 ? 11.929 56.996 4.692 1.00 22.87 203 HIS A O 1
ATOM 932 N N . GLY A 1 127 ? 13.511 56.325 3.235 1.00 22.67 204 GLY A N 1
ATOM 933 C CA . GLY A 1 127 ? 14.435 57.381 3.602 1.00 22.91 204 GLY A CA 1
ATOM 934 C C . GLY A 1 127 ? 15.278 57.223 4.855 1.00 23.18 204 GLY A C 1
ATOM 935 O O . GLY A 1 127 ? 16.043 58.118 5.190 1.00 22.87 204 GLY A O 1
ATOM 936 N N . HIS A 1 128 ? 15.161 56.104 5.555 1.00 22.64 205 HIS A N 1
ATOM 937 C CA . HIS A 1 128 ? 15.953 55.914 6.765 1.00 22.12 205 HIS A CA 1
ATOM 938 C C . HIS A 1 128 ? 17.406 55.525 6.443 1.00 23.09 205 HIS A C 1
ATOM 939 O O . HIS A 1 128 ? 17.647 54.602 5.666 1.00 22.34 205 HIS A O 1
ATOM 946 N N . ARG A 1 129 ? 18.361 56.238 7.045 1.00 23.06 206 ARG A N 1
ATOM 947 C CA . ARG A 1 129 ? 19.794 55.993 6.846 1.00 24.02 206 ARG A CA 1
ATOM 948 C C . ARG A 1 129 ? 20.468 55.524 8.134 1.00 22.93 206 ARG A C 1
ATOM 949 O O . ARG A 1 129 ? 21.495 54.848 8.093 1.00 22.68 206 ARG A O 1
ATOM 957 N N . LYS A 1 130 ? 19.906 55.916 9.276 1.00 22.19 207 LYS A N 1
ATOM 958 C CA . LYS A 1 130 ? 20.440 55.529 10.582 1.00 21.79 207 LYS A CA 1
ATOM 959 C C . LYS A 1 130 ? 19.476 54.484 11.123 1.00 21.91 207 LYS A C 1
ATOM 960 O O . LYS A 1 130 ? 18.375 54.816 11.567 1.00 20.93 207 LYS A O 1
ATOM 966 N N . LEU A 1 131 ? 19.899 53.224 11.084 1.00 20.19 208 LEU A N 1
ATOM 967 C CA . LEU A 1 131 ? 19.068 52.111 11.507 1.00 19.22 208 LEU A CA 1
ATOM 968 C C . LEU A 1 131 ? 19.620 51.407 12.737 1.00 18.66 208 LEU A C 1
ATOM 969 O O . LEU A 1 131 ? 20.771 51.602 13.106 1.00 18.55 208 LEU A O 1
ATOM 974 N N . ALA A 1 132 ? 18.779 50.585 13.356 1.00 17.17 209 ALA A N 1
ATOM 975 C CA . ALA A 1 132 ? 19.146 49.815 14.536 1.00 17.12 209 ALA A CA 1
ATOM 976 C C . ALA A 1 132 ? 18.510 48.428 14.412 1.00 16.61 209 ALA A C 1
ATOM 977 O O . ALA A 1 132 ? 17.505 48.261 13.725 1.00 18.70 209 ALA A O 1
ATOM 979 N N . VAL A 1 133 ? 19.092 47.438 15.080 1.00 16.24 210 VAL A N 1
ATOM 980 C CA . VAL A 1 133 ? 18.562 46.084 15.017 1.00 16.39 210 VAL A CA 1
ATOM 981 C C . VAL A 1 133 ? 18.524 45.358 16.361 1.00 17.02 210 VAL A C 1
ATOM 982 O O . VAL A 1 133 ? 19.464 45.434 17.148 1.00 18.81 210 VAL A O 1
ATOM 986 N N . ILE A 1 134 ? 17.421 44.664 16.614 1.00 18.60 211 ILE A N 1
ATOM 987 C CA . ILE A 1 134 ? 17.262 43.862 17.821 1.00 19.23 211 ILE A CA 1
ATOM 988 C C . ILE A 1 134 ? 17.081 42.465 17.247 1.00 18.76 211 ILE A C 1
ATOM 989 O O . ILE A 1 134 ? 16.062 42.178 16.625 1.00 18.93 211 ILE A O 1
ATOM 994 N N . SER A 1 135 ? 18.075 41.602 17.429 1.00 20.52 212 SER A N 1
ATOM 995 C CA . SER A 1 135 ? 17.988 40.261 16.867 1.00 21.87 212 SER A CA 1
ATOM 996 C C . SER A 1 135 ? 17.755 39.138 17.861 1.00 21.39 212 SER A C 1
ATOM 997 O O . SER A 1 135 ? 17.575 39.366 19.061 1.00 20.07 212 SER A O 1
ATOM 1000 N N . GLY A 1 136 ? 17.740 37.917 17.327 1.00 20.50 213 GLY A N 1
ATOM 1001 C CA . GLY A 1 136 ? 17.576 36.745 18.154 1.00 20.91 213 GLY A CA 1
ATOM 1002 C C . GLY A 1 136 ? 18.976 36.285 18.484 1.00 21.85 213 GLY A C 1
ATOM 1003 O O . GLY A 1 136 ? 19.936 36.998 18.186 1.00 21.55 213 GLY A O 1
ATOM 1004 N N . PRO A 1 137 ? 19.139 35.111 19.106 1.00 23.18 214 PRO A N 1
ATOM 1005 C CA . PRO A 1 137 ? 20.486 34.648 19.432 1.00 23.22 214 PRO A CA 1
ATOM 1006 C C . PRO A 1 137 ? 21.368 34.538 18.196 1.00 23.79 214 PRO A C 1
ATOM 1007 O O . PRO A 1 137 ? 20.924 34.107 17.129 1.00 22.45 214 PRO A O 1
ATOM 1011 N N . PHE A 1 138 ? 22.623 34.938 18.354 1.00 25.17 215 PHE A N 1
ATOM 1012 C CA . PHE A 1 138 ? 23.582 34.888 17.264 1.00 27.80 215 PHE A CA 1
ATOM 1013 C C . PHE A 1 138 ? 23.840 33.458 16.810 1.00 29.03 215 PHE A C 1
ATOM 1014 O O . PHE A 1 138 ? 24.303 33.237 15.688 1.00 28.92 215 PHE A O 1
ATOM 1022 N N . THR A 1 139 ? 23.544 32.492 17.680 1.00 29.37 216 THR A N 1
ATOM 1023 C CA . THR A 1 139 ? 23.744 31.080 17.350 1.00 31.06 216 THR A CA 1
ATOM 1024 C C . THR A 1 139 ? 22.575 30.452 16.581 1.00 30.79 216 THR A C 1
ATOM 1025 O O . THR A 1 139 ? 22.641 29.283 16.196 1.00 33.06 216 THR A O 1
ATOM 1029 N N . ALA A 1 140 ? 21.506 31.211 16.364 1.00 28.85 217 ALA A N 1
ATOM 1030 C CA . ALA A 1 140 ? 20.359 30.689 15.617 1.00 27.27 217 ALA A CA 1
ATOM 1031 C C . ALA A 1 140 ? 20.628 30.947 14.135 1.00 26.87 217 ALA A C 1
ATOM 1032 O O . ALA A 1 140 ? 20.743 32.098 13.718 1.00 24.84 217 ALA A O 1
ATOM 1034 N N . SER A 1 141 ? 20.731 29.879 13.345 1.00 26.27 218 SER A N 1
ATOM 1035 C CA . SER A 1 141 ? 21.017 30.013 11.919 1.00 27.64 218 SER A CA 1
ATOM 1036 C C . SER A 1 141 ? 19.955 30.807 11.161 1.00 26.07 218 SER A C 1
ATOM 1037 O O . SER A 1 141 ? 20.273 31.532 10.227 1.00 25.18 218 SER A O 1
ATOM 1040 N N . ASP A 1 142 ? 18.696 30.675 11.556 1.00 26.56 219 ASP A N 1
ATOM 1041 C CA . ASP A 1 142 ? 17.641 31.416 10.885 1.00 27.31 219 ASP A CA 1
ATOM 1042 C C . ASP A 1 142 ? 17.853 32.907 11.144 1.00 27.61 219 ASP A C 1
ATOM 1043 O O . ASP A 1 142 ? 17.483 33.753 10.324 1.00 26.43 219 ASP A O 1
ATOM 1048 N N . ASN A 1 143 ? 18.474 33.225 12.277 1.00 26.60 220 ASN A N 1
ATOM 1049 C CA . ASN A 1 143 ? 18.720 34.614 12.628 1.00 26.04 220 ASN A CA 1
ATOM 1050 C C . ASN A 1 143 ? 19.929 35.148 11.881 1.00 26.04 220 ASN A C 1
ATOM 1051 O O . ASN A 1 143 ? 19.901 36.260 11.359 1.00 27.32 220 ASN A O 1
ATOM 1056 N N . VAL A 1 144 ? 20.985 34.349 11.817 1.00 25.62 221 VAL A N 1
ATOM 1057 C CA . VAL A 1 144 ? 22.196 34.768 11.134 1.00 26.27 221 VAL A CA 1
ATOM 1058 C C . VAL A 1 144 ? 21.980 35.102 9.655 1.00 26.05 221 VAL A C 1
ATOM 1059 O O . VAL A 1 144 ? 22.537 36.077 9.151 1.00 24.19 221 VAL A O 1
ATOM 1063 N N . GLU A 1 145 ? 21.174 34.300 8.965 1.00 25.13 222 GLU A N 1
ATOM 1064 C CA . GLU A 1 145 ? 20.922 34.529 7.543 1.00 26.17 222 GLU A CA 1
ATOM 1065 C C . GLU A 1 145 ? 19.979 35.696 7.355 1.00 23.10 222 GLU A C 1
ATOM 1066 O O . GLU A 1 145 ? 20.019 36.393 6.354 1.00 20.04 222 GLU A O 1
ATOM 1072 N N . ARG A 1 146 ? 19.132 35.896 8.351 1.00 22.15 223 ARG A N 1
ATOM 1073 C CA . ARG A 1 146 ? 18.183 36.991 8.364 1.00 22.94 223 ARG A CA 1
ATOM 1074 C C . ARG A 1 146 ? 18.998 38.292 8.428 1.00 22.19 223 ARG A C 1
ATOM 1075 O O . ARG A 1 146 ? 18.762 39.237 7.670 1.00 24.05 223 ARG A O 1
ATOM 1083 N N . LEU A 1 147 ? 19.959 38.332 9.344 1.00 21.30 224 LEU A N 1
ATOM 1084 C CA . LEU A 1 147 ? 20.819 39.501 9.505 1.00 21.30 224 LEU A CA 1
ATOM 1085 C C . LEU A 1 147 ? 21.741 39.658 8.299 1.00 21.95 224 LEU A C 1
ATOM 1086 O O . LEU A 1 147 ? 21.991 40.769 7.844 1.00 22.18 224 LEU A O 1
ATOM 1091 N N . ASP A 1 148 ? 22.269 38.548 7.797 1.00 22.97 225 ASP A N 1
ATOM 1092 C CA . ASP A 1 148 ? 23.157 38.607 6.646 1.00 23.42 225 ASP A CA 1
ATOM 1093 C C . ASP A 1 148 ? 22.468 39.332 5.492 1.00 23.53 225 ASP A C 1
ATOM 1094 O O . ASP A 1 148 ? 23.039 40.248 4.906 1.00 24.13 225 ASP A O 1
ATOM 1099 N N . GLY A 1 149 ? 21.243 38.917 5.177 1.00 21.86 226 GLY A N 1
ATOM 1100 C CA . GLY A 1 149 ? 20.491 39.548 4.104 1.00 20.95 226 GLY A CA 1
ATOM 1101 C C . GLY A 1 149 ? 20.223 41.009 4.404 1.00 21.22 226 GLY A C 1
ATOM 1102 O O . GLY A 1 149 ? 20.273 41.863 3.515 1.00 20.23 226 GLY A O 1
ATOM 1103 N N . PHE A 1 150 ? 19.927 41.302 5.662 1.00 18.95 227 PHE A N 1
ATOM 1104 C CA . PHE A 1 150 ? 19.667 42.675 6.072 1.00 18.69 227 PHE A CA 1
ATOM 1105 C C . PHE A 1 150 ? 20.899 43.535 5.780 1.00 20.39 227 PHE A C 1
ATOM 1106 O O . PHE A 1 150 ? 20.802 44.585 5.147 1.00 19.35 227 PHE A O 1
ATOM 1114 N N . PHE A 1 151 ? 22.058 43.075 6.240 1.00 19.10 228 PHE A N 1
ATOM 1115 C CA . PHE A 1 151 ? 23.285 43.823 6.047 1.00 20.37 228 PHE A CA 1
ATOM 1116 C C . PHE A 1 151 ? 23.842 43.836 4.635 1.00 20.99 228 PHE A C 1
ATOM 1117 O O . PHE A 1 151 ? 24.619 44.727 4.302 1.00 21.97 228 PHE A O 1
ATOM 1125 N N . ASP A 1 152 ? 23.458 42.863 3.807 1.00 22.84 229 ASP A N 1
ATOM 1126 C CA . ASP A 1 152 ? 23.919 42.857 2.422 1.00 23.38 229 ASP A CA 1
ATOM 1127 C C . ASP A 1 152 ? 23.254 44.062 1.768 1.00 22.54 229 ASP A C 1
ATOM 1128 O O . ASP A 1 152 ? 23.906 44.849 1.093 1.00 22.01 229 ASP A O 1
ATOM 1133 N N . GLU A 1 153 ? 21.950 44.198 1.985 1.00 21.56 230 GLU A N 1
ATOM 1134 C CA . GLU A 1 153 ? 21.178 45.304 1.421 1.00 20.96 230 GLU A CA 1
ATOM 1135 C C . GLU A 1 153 ? 21.718 46.651 1.910 1.00 21.15 230 GLU A C 1
ATOM 1136 O O . GLU A 1 153 ? 21.794 47.614 1.140 1.00 20.22 230 GLU A O 1
ATOM 1142 N N . LEU A 1 154 ? 22.095 46.716 3.185 1.00 20.43 231 LEU A N 1
ATOM 1143 C CA . LEU A 1 154 ? 22.642 47.947 3.745 1.00 20.92 231 LEU A CA 1
ATOM 1144 C C . LEU A 1 154 ? 23.962 48.288 3.055 1.00 21.04 231 LEU A C 1
ATOM 1145 O O . LEU A 1 154 ? 24.225 49.451 2.754 1.00 19.79 231 LEU A O 1
ATOM 1150 N N . ALA A 1 155 ? 24.785 47.269 2.817 1.00 19.76 232 ALA A N 1
ATOM 1151 C CA . ALA A 1 155 ? 26.079 47.456 2.177 1.00 20.11 232 ALA A CA 1
ATOM 1152 C C . ALA A 1 155 ? 25.919 48.030 0.779 1.00 20.42 232 ALA A C 1
ATOM 1153 O O . ALA A 1 155 ? 26.731 48.850 0.353 1.00 19.77 232 ALA A O 1
ATOM 1155 N N . ARG A 1 156 ? 24.879 47.597 0.068 1.00 19.51 233 ARG A N 1
ATOM 1156 C CA . ARG A 1 156 ? 24.606 48.092 -1.284 1.00 21.24 233 ARG A CA 1
ATOM 1157 C C . ARG A 1 156 ? 24.263 49.576 -1.261 1.00 22.80 233 ARG A C 1
ATOM 1158 O O . ARG A 1 156 ? 24.299 50.247 -2.297 1.00 23.25 233 ARG A O 1
ATOM 1166 N N . HIS A 1 157 ? 23.913 50.081 -0.083 1.00 23.15 234 HIS A N 1
ATOM 1167 C CA . HIS A 1 157 ? 23.566 51.482 0.068 1.00 23.48 234 HIS A CA 1
ATOM 1168 C C . HIS A 1 157 ? 24.621 52.287 0.791 1.00 23.83 234 HIS A C 1
ATOM 1169 O O . HIS A 1 157 ? 24.363 53.410 1.227 1.00 25.35 234 HIS A O 1
ATOM 1176 N N . GLY A 1 158 ? 25.811 51.711 0.910 1.00 22.04 235 GLY A N 1
ATOM 1177 C CA . GLY A 1 158 ? 26.905 52.408 1.555 1.00 21.84 235 GLY A CA 1
ATOM 1178 C C . GLY A 1 158 ? 26.841 52.457 3.066 1.00 20.11 235 GLY A C 1
ATOM 1179 O O . GLY A 1 158 ? 27.410 53.348 3.684 1.00 19.29 235 GLY A O 1
ATOM 1180 N N . ILE A 1 159 ? 26.156 51.497 3.671 1.00 20.53 236 ILE A N 1
ATOM 1181 C CA . ILE A 1 159 ? 26.051 51.459 5.122 1.00 18.95 236 ILE A CA 1
ATOM 1182 C C . ILE A 1 159 ? 26.784 50.243 5.678 1.00 18.57 236 ILE A C 1
ATOM 1183 O O . ILE A 1 159 ? 26.409 49.101 5.416 1.00 18.37 236 ILE A O 1
ATOM 1188 N N . ALA A 1 160 ? 27.836 50.503 6.446 1.00 18.07 237 ALA A N 1
ATOM 1189 C CA . ALA A 1 160 ? 28.653 49.443 7.019 1.00 20.89 237 ALA A CA 1
ATOM 1190 C C . ALA A 1 160 ? 27.987 48.720 8.180 1.00 22.04 237 ALA A C 1
ATOM 1191 O O . ALA A 1 160 ? 27.455 49.344 9.100 1.00 22.80 237 ALA A O 1
ATOM 1193 N N . ARG A 1 161 ? 28.023 47.394 8.127 1.00 21.70 238 ARG A N 1
ATOM 1194 C CA . ARG A 1 161 ? 27.435 46.568 9.174 1.00 23.86 238 ARG A CA 1
ATOM 1195 C C . ARG A 1 161 ? 27.922 47.023 10.555 1.00 26.04 238 ARG A C 1
ATOM 1196 O O . ARG A 1 161 ? 27.138 47.118 11.507 1.00 24.96 238 ARG A O 1
ATOM 1204 N N . ASP A 1 162 ? 29.215 47.333 10.646 1.00 28.59 239 ASP A N 1
ATOM 1205 C CA . ASP A 1 162 ? 29.829 47.741 11.907 1.00 30.13 239 ASP A CA 1
ATOM 1206 C C . ASP A 1 162 ? 29.333 49.035 12.542 1.00 28.33 239 ASP A C 1
ATOM 1207 O O . ASP A 1 162 ? 29.564 49.266 13.727 1.00 29.55 239 ASP A O 1
ATOM 1212 N N . SER A 1 163 ? 28.653 49.875 11.774 1.00 25.96 240 SER A N 1
ATOM 1213 C CA . SER A 1 163 ? 28.155 51.145 12.302 1.00 25.86 240 SER A CA 1
ATOM 1214 C C . SER A 1 163 ? 26.700 51.070 12.757 1.00 23.95 240 SER A C 1
ATOM 1215 O O . SER A 1 163 ? 26.123 52.073 13.167 1.00 23.33 240 SER A O 1
ATOM 1218 N N . VAL A 1 164 ? 26.107 49.887 12.684 1.00 22.49 241 VAL A N 1
ATOM 1219 C CA . VAL A 1 164 ? 24.705 49.731 13.066 1.00 21.12 241 VAL A CA 1
ATOM 1220 C C . VAL A 1 164 ? 24.511 49.104 14.443 1.00 20.50 241 VAL A C 1
ATOM 1221 O O . VAL A 1 164 ? 24.954 47.984 14.690 1.00 19.36 241 VAL A O 1
ATOM 1225 N N . PRO A 1 165 ? 23.861 49.830 15.364 1.00 21.24 242 PRO A N 1
ATOM 1226 C CA . PRO A 1 165 ? 23.637 49.266 16.700 1.00 22.64 242 PRO A CA 1
ATOM 1227 C C . PRO A 1 165 ? 22.842 47.958 16.587 1.00 23.06 242 PRO A C 1
ATOM 1228 O O . PRO A 1 165 ? 21.792 47.905 15.944 1.00 23.83 242 PRO A O 1
ATOM 1232 N N . LEU A 1 166 ? 23.366 46.911 17.209 1.00 22.14 243 LEU A N 1
ATOM 1233 C CA . LEU A 1 166 ? 22.765 45.591 17.165 1.00 24.22 243 LEU A CA 1
ATOM 1234 C C . LEU A 1 166 ? 22.716 44.999 18.571 1.00 24.78 243 LEU A C 1
ATOM 1235 O O . LEU A 1 166 ? 23.754 44.772 19.191 1.00 25.65 243 LEU A O 1
ATOM 1240 N N . ILE A 1 167 ? 21.512 44.756 19.077 1.00 24.85 244 ILE A N 1
ATOM 1241 C CA . ILE A 1 167 ? 21.347 44.171 20.408 1.00 24.44 244 ILE A CA 1
ATOM 1242 C C . ILE A 1 167 ? 20.948 42.706 20.248 1.00 24.09 244 ILE A C 1
ATOM 1243 O O . ILE A 1 167 ? 19.940 42.409 19.616 1.00 23.65 244 ILE A O 1
ATOM 1248 N N . GLU A 1 168 ? 21.736 41.791 20.805 1.00 24.18 245 GLU A N 1
ATOM 1249 C CA . GLU A 1 168 ? 21.410 40.371 20.714 1.00 24.45 245 GLU A CA 1
ATOM 1250 C C . GLU A 1 168 ? 20.338 40.076 21.760 1.00 24.12 245 GLU A C 1
ATOM 1251 O O . GLU A 1 168 ? 20.462 40.488 22.915 1.00 22.69 245 GLU A O 1
ATOM 1257 N N . SER A 1 169 ? 19.282 39.375 21.353 1.00 23.61 246 SER A N 1
ATOM 1258 C CA . SER A 1 169 ? 18.21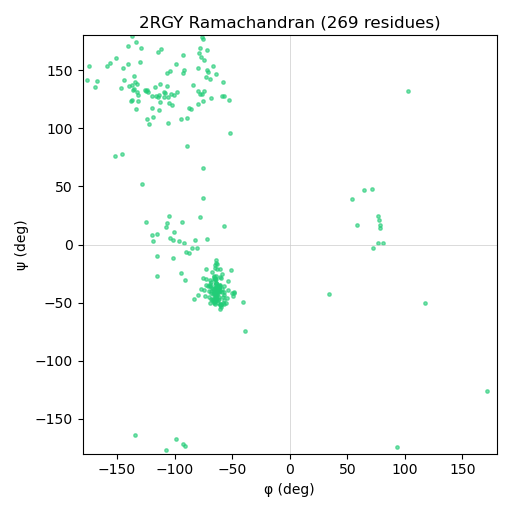1 39.031 22.282 1.00 22.92 246 SER A CA 1
ATOM 1259 C C . SER A 1 169 ? 17.799 37.561 22.132 1.00 23.62 246 SER A C 1
ATOM 1260 O O . SER A 1 169 ? 18.525 36.778 21.523 1.00 22.34 246 SER A O 1
ATOM 1263 N N . ASP A 1 170 ? 16.633 37.188 22.660 1.00 24.77 247 ASP A N 1
ATOM 1264 C CA . ASP A 1 170 ? 16.212 35.791 22.606 1.00 24.19 247 ASP A CA 1
ATOM 1265 C C . ASP A 1 170 ? 14.857 35.464 21.989 1.00 23.63 247 ASP A C 1
ATOM 1266 O O . ASP A 1 170 ? 14.333 34.384 22.227 1.00 24.02 247 ASP A O 1
ATOM 1271 N N . PHE A 1 171 ? 14.297 36.371 21.195 1.00 23.27 248 PHE A N 1
ATOM 1272 C CA . PHE A 1 171 ? 12.989 36.150 20.562 1.00 23.17 248 PHE A CA 1
ATOM 1273 C C . PHE A 1 171 ? 11.777 36.220 21.498 1.00 22.55 248 PHE A C 1
ATOM 1274 O O . PHE A 1 171 ? 10.641 36.092 21.032 1.00 20.83 248 PHE A O 1
ATOM 1282 N N . SER A 1 172 ? 11.998 36.403 22.797 1.00 21.59 249 SER A N 1
ATOM 1283 C CA . SER A 1 172 ? 10.883 36.462 23.750 1.00 21.32 249 SER A CA 1
ATOM 1284 C C . SER A 1 172 ? 10.370 37.874 24.018 1.00 21.78 249 SER A C 1
ATOM 1285 O O . SER A 1 172 ? 11.053 38.854 23.740 1.00 21.39 249 SER A O 1
ATOM 1288 N N . PRO A 1 173 ? 9.155 37.992 24.588 1.00 21.39 250 PRO A N 1
ATOM 1289 C CA . PRO A 1 173 ? 8.585 39.309 24.889 1.00 21.55 250 PRO A CA 1
ATOM 1290 C C . PRO A 1 173 ? 9.488 40.124 25.811 1.00 21.26 250 PRO A C 1
ATOM 1291 O O . PRO A 1 173 ? 9.788 41.283 25.525 1.00 21.09 250 PRO A O 1
ATOM 1295 N N . GLU A 1 174 ? 9.911 39.514 26.916 1.00 20.87 251 GLU A N 1
ATOM 1296 C CA . GLU A 1 174 ? 10.776 40.188 27.887 1.00 20.97 251 GLU A CA 1
ATOM 1297 C C . GLU A 1 174 ? 12.147 40.518 27.292 1.00 20.81 251 GLU A C 1
ATOM 1298 O O . GLU A 1 174 ? 12.744 41.543 27.627 1.00 19.82 251 GLU A O 1
ATOM 1304 N N . GLY A 1 175 ? 12.644 39.641 26.419 1.00 19.32 252 GLY A N 1
ATOM 1305 C CA . GLY A 1 175 ? 13.933 39.878 25.789 1.00 19.16 252 GLY A CA 1
ATOM 1306 C C . GLY A 1 175 ? 13.871 41.112 24.911 1.00 18.77 252 GLY A C 1
ATOM 1307 O O . GLY A 1 175 ? 14.755 41.955 24.945 1.00 18.99 252 GLY A O 1
ATOM 1308 N N . GLY A 1 176 ? 12.811 41.214 24.118 1.00 18.26 253 GLY A N 1
ATOM 1309 C CA . GLY A 1 176 ? 12.654 42.354 23.240 1.00 18.22 253 GLY A CA 1
ATOM 1310 C C . GLY A 1 176 ? 12.529 43.651 24.013 1.00 19.08 253 GLY A C 1
ATOM 1311 O O . GLY A 1 176 ? 13.060 44.677 23.597 1.00 17.92 253 GLY A O 1
ATOM 1312 N N . TYR A 1 177 ? 11.826 43.607 25.140 1.00 18.82 254 TYR A N 1
ATOM 1313 C CA . TYR A 1 177 ? 11.641 44.796 25.961 1.00 18.94 254 TYR A CA 1
ATOM 1314 C C . TYR A 1 177 ? 12.975 45.276 26.512 1.00 18.87 254 TYR A C 1
ATOM 1315 O O . TYR A 1 177 ? 13.304 46.463 26.441 1.00 20.14 254 TYR A O 1
ATOM 1324 N N . ALA A 1 178 ? 13.741 44.338 27.057 1.00 19.11 255 ALA A N 1
ATOM 1325 C CA . ALA A 1 178 ? 15.043 44.643 27.628 1.00 20.38 255 ALA A CA 1
ATOM 1326 C C . ALA A 1 178 ? 16.010 45.138 26.553 1.00 20.17 255 ALA A C 1
ATOM 1327 O O . ALA A 1 178 ? 16.837 46.021 26.799 1.00 19.98 255 ALA A O 1
ATOM 1329 N N . ALA A 1 179 ? 15.909 44.569 25.357 1.00 19.54 256 ALA A N 1
ATOM 1330 C CA . ALA A 1 179 ? 16.798 44.962 24.275 1.00 19.44 256 ALA A CA 1
ATOM 1331 C C . ALA A 1 179 ? 16.475 46.377 23.805 1.00 19.81 256 ALA A C 1
ATOM 1332 O O . ALA A 1 179 ? 17.378 47.139 23.455 1.00 18.28 256 ALA A O 1
ATOM 1334 N N . THR A 1 180 ? 15.191 46.734 23.806 1.00 20.09 257 THR A N 1
ATOM 1335 C CA . THR A 1 180 ? 14.808 48.075 23.382 1.00 20.64 257 THR A CA 1
ATOM 1336 C C . THR A 1 180 ? 15.348 49.072 24.403 1.00 22.81 257 THR A C 1
ATOM 1337 O O . THR A 1 180 ? 15.882 50.122 24.036 1.00 20.98 257 THR A O 1
ATOM 1341 N N . CYS A 1 181 ? 15.225 48.735 25.683 1.00 22.80 258 CYS A N 1
ATOM 1342 C CA . CYS A 1 181 ? 15.724 49.614 26.735 1.00 25.28 258 CYS A CA 1
ATOM 1343 C C . CYS A 1 181 ? 17.234 49.806 26.610 1.00 25.23 258 CYS A C 1
ATOM 1344 O O . CYS A 1 181 ? 17.736 50.924 26.716 1.00 28.23 258 CYS A O 1
ATOM 1347 N N . GLN A 1 182 ? 17.955 48.714 26.385 1.00 25.48 259 GLN A N 1
ATOM 1348 C CA . GLN A 1 182 ? 19.399 48.783 26.246 1.00 25.71 259 GLN A CA 1
ATOM 1349 C C . GLN A 1 182 ? 19.759 49.707 25.080 1.00 25.63 259 GLN A C 1
ATOM 1350 O O . GLN A 1 182 ? 20.714 50.485 25.163 1.00 25.85 259 GLN A O 1
ATOM 1356 N N . LEU A 1 183 ? 18.977 49.636 24.006 1.00 23.55 260 LEU A N 1
ATOM 1357 C CA . LEU A 1 183 ? 19.216 50.460 22.829 1.00 22.53 260 LEU A CA 1
ATOM 1358 C C . LEU A 1 183 ? 19.034 51.943 23.128 1.00 22.77 260 LEU A C 1
ATOM 1359 O O . LEU A 1 183 ? 19.900 52.751 22.817 1.00 24.17 260 LEU A O 1
ATOM 1364 N N . LEU A 1 184 ? 17.903 52.298 23.726 1.00 24.25 261 LEU A N 1
ATOM 1365 C CA . LEU A 1 184 ? 17.607 53.692 24.071 1.00 25.50 261 LEU A CA 1
ATOM 1366 C C . LEU A 1 184 ? 18.596 54.275 25.069 1.00 26.37 261 LEU A C 1
ATOM 1367 O O . LEU A 1 184 ? 18.926 55.468 25.017 1.00 27.00 261 LEU A O 1
ATOM 1372 N N . GLU A 1 185 ? 19.044 53.432 25.993 1.00 27.82 262 GLU A N 1
ATOM 1373 C CA . GLU A 1 185 ? 19.993 53.832 27.024 1.00 29.51 262 GLU A CA 1
ATOM 1374 C C . GLU A 1 185 ? 21.368 54.100 26.420 1.00 29.24 262 GLU A C 1
ATOM 1375 O O . GLU A 1 185 ? 22.126 54.939 26.923 1.00 28.19 262 GLU A O 1
ATOM 1381 N N . SER A 1 186 ? 21.689 53.389 25.341 1.00 26.75 263 SER A N 1
ATOM 1382 C CA . SER A 1 186 ? 22.987 53.566 24.700 1.00 26.34 263 SER A CA 1
ATOM 1383 C C . SER A 1 186 ? 23.078 54.945 24.064 1.00 26.47 263 SER A C 1
ATOM 1384 O O . SER A 1 186 ? 24.174 55.451 23.864 1.00 27.96 263 SER A O 1
ATOM 1387 N N . LYS A 1 187 ? 21.926 55.534 23.742 1.00 26.54 264 LYS A N 1
ATOM 1388 C CA . LYS A 1 187 ? 21.856 56.862 23.133 1.00 27.93 264 LYS A CA 1
ATOM 1389 C C . LYS A 1 187 ? 22.207 56.831 21.653 1.00 28.40 264 LYS A C 1
ATOM 1390 O O . LYS A 1 187 ? 22.230 57.872 20.993 1.00 26.86 264 LYS A O 1
ATOM 1396 N N . ALA A 1 188 ? 22.485 55.638 21.131 1.00 27.23 265 ALA A N 1
ATOM 1397 C CA . ALA A 1 188 ? 22.816 55.503 19.718 1.00 28.11 265 ALA A CA 1
ATOM 1398 C C . ALA A 1 188 ? 21.670 56.062 18.880 1.00 28.38 265 ALA A C 1
ATOM 1399 O O . ALA A 1 188 ? 20.508 55.691 19.064 1.00 29.21 265 ALA A O 1
ATOM 1401 N N . PRO A 1 189 ? 21.979 56.965 17.941 1.00 28.52 266 PRO A N 1
ATOM 1402 C CA . PRO A 1 189 ? 20.915 57.533 17.112 1.00 28.65 266 PRO A CA 1
ATOM 1403 C C . PRO A 1 189 ? 20.357 56.517 16.119 1.00 26.79 266 PRO A C 1
ATOM 1404 O O . PRO A 1 189 ? 21.078 55.630 15.664 1.00 28.07 266 PRO A O 1
ATOM 1408 N N . PHE A 1 190 ? 19.074 56.642 15.796 1.00 24.35 267 PHE A N 1
ATOM 1409 C CA . PHE A 1 190 ? 18.437 55.751 14.831 1.00 23.52 267 PHE A CA 1
ATOM 1410 C C . PHE A 1 190 ? 17.003 56.193 14.580 1.00 23.51 267 PHE A C 1
ATOM 1411 O O . PHE A 1 190 ? 16.311 56.633 15.494 1.00 22.56 267 PHE A O 1
ATOM 1419 N N . THR A 1 191 ? 16.559 56.100 13.334 1.00 22.55 268 THR A N 1
ATOM 1420 C CA . THR A 1 191 ? 15.197 56.492 13.016 1.00 23.07 268 THR A CA 1
ATOM 1421 C C . THR A 1 191 ? 14.403 55.289 12.544 1.00 22.54 268 THR A C 1
ATOM 1422 O O . THR A 1 191 ? 13.186 55.363 12.406 1.00 20.74 268 THR A O 1
ATOM 1426 N N . GLY A 1 192 ? 15.106 54.186 12.301 1.00 22.43 269 GLY A N 1
ATOM 1427 C CA . GLY A 1 192 ? 14.462 52.968 11.834 1.00 21.65 269 GLY A CA 1
ATOM 1428 C C . GLY A 1 192 ? 14.984 51.764 12.585 1.00 21.44 269 GLY A C 1
ATOM 1429 O O . GLY A 1 192 ? 16.195 51.607 12.748 1.00 24.21 269 GLY A O 1
ATOM 1430 N N . LEU A 1 193 ? 14.072 50.905 13.031 1.00 21.47 270 LEU A N 1
ATOM 1431 C CA . LEU A 1 193 ? 14.426 49.716 13.809 1.00 19.00 270 LEU A CA 1
ATOM 1432 C C . LEU A 1 193 ? 13.918 48.410 13.210 1.00 17.95 270 LEU A C 1
ATOM 1433 O O . LEU A 1 193 ? 12.757 48.301 12.823 1.00 18.71 270 LEU A O 1
ATOM 1438 N N . PHE A 1 194 ? 14.801 47.423 13.139 1.00 17.26 271 PHE A N 1
ATOM 1439 C CA . PHE A 1 194 ? 14.438 46.111 12.632 1.00 16.22 271 PHE A CA 1
ATOM 1440 C C . PHE A 1 194 ? 14.501 45.097 13.770 1.00 16.34 271 PHE A C 1
ATOM 1441 O O . PHE A 1 194 ? 15.540 44.940 14.417 1.00 16.88 271 PHE A O 1
ATOM 1449 N N . CYS A 1 195 ? 13.381 44.426 14.012 1.00 17.87 272 CYS A N 1
ATOM 1450 C CA . CYS A 1 195 ? 13.289 43.410 15.054 1.00 18.60 272 CYS A CA 1
ATOM 1451 C C . CYS A 1 195 ? 13.185 42.027 14.421 1.00 18.91 272 CYS A C 1
ATOM 1452 O O . CYS A 1 195 ? 12.316 41.778 13.588 1.00 19.10 272 CYS A O 1
ATOM 1455 N N . ALA A 1 196 ? 14.071 41.132 14.843 1.00 18.32 273 ALA A N 1
ATOM 1456 C CA . ALA A 1 196 ? 14.150 39.770 14.322 1.00 19.29 273 ALA A CA 1
ATOM 1457 C C . ALA A 1 196 ? 12.839 38.982 14.292 1.00 19.57 273 ALA A C 1
ATOM 1458 O O . ALA A 1 196 ? 12.726 38.004 13.550 1.00 18.47 273 ALA A O 1
ATOM 1460 N N . ASN A 1 197 ? 11.869 39.383 15.109 1.00 18.34 274 ASN A N 1
ATOM 1461 C CA . ASN A 1 197 ? 10.563 38.726 15.110 1.00 18.08 274 ASN A CA 1
ATOM 1462 C C . ASN A 1 197 ? 9.514 39.691 15.647 1.00 19.07 274 ASN A C 1
ATOM 1463 O O . ASN A 1 197 ? 9.847 40.639 16.362 1.00 17.59 274 ASN A O 1
ATOM 1468 N N . ASP A 1 198 ? 8.261 39.464 15.269 1.00 19.14 275 ASP A N 1
ATOM 1469 C CA . ASP A 1 198 ? 7.159 40.326 15.687 1.00 21.85 275 ASP A CA 1
ATOM 1470 C C . ASP A 1 198 ? 7.026 40.452 17.206 1.00 21.08 275 ASP A C 1
ATOM 1471 O O . ASP A 1 198 ? 6.667 41.518 17.709 1.00 22.59 275 ASP A O 1
ATOM 1476 N N . THR A 1 199 ? 7.310 39.371 17.925 1.00 20.21 276 THR A N 1
ATOM 1477 C CA . THR A 1 199 ? 7.210 39.375 19.380 1.00 19.44 276 THR A CA 1
ATOM 1478 C C . THR A 1 199 ? 8.080 40.463 19.989 1.00 18.07 276 THR A C 1
ATOM 1479 O O . THR A 1 199 ? 7.598 41.289 20.759 1.00 18.42 276 THR A O 1
ATOM 1491 N N . ALA A 1 201 ? 9.358 42.935 18.442 1.00 16.98 278 ALA A N 1
ATOM 1492 C CA . ALA A 1 201 ? 8.937 44.204 17.850 1.00 16.56 278 ALA A CA 1
ATOM 1493 C C . ALA A 1 201 ? 7.796 44.808 18.658 1.00 16.43 278 ALA A C 1
ATOM 1494 O O . ALA A 1 201 ? 7.765 46.009 18.901 1.00 15.42 278 ALA A O 1
ATOM 1496 N N . VAL A 1 202 ? 6.850 43.973 19.063 1.00 16.20 279 VAL A N 1
ATOM 1497 C CA . VAL A 1 202 ? 5.721 44.453 19.844 1.00 16.50 279 VAL A CA 1
ATOM 1498 C C . VAL A 1 202 ? 6.205 45.024 21.167 1.00 17.68 279 VAL A C 1
ATOM 1499 O O . VAL A 1 202 ? 5.700 46.049 21.612 1.00 20.97 279 VAL A O 1
ATOM 1503 N N . SER A 1 203 ? 7.179 44.369 21.793 1.00 16.30 280 SER A N 1
ATOM 1504 C CA . SER A 1 203 ? 7.733 44.873 23.051 1.00 18.99 280 SER A CA 1
ATOM 1505 C C . SER A 1 203 ? 8.417 46.226 22.813 1.00 18.48 280 SER A C 1
ATOM 1506 O O . SER A 1 203 ? 8.413 47.091 23.681 1.00 16.32 280 SER A O 1
ATOM 1509 N N . ALA A 1 204 ? 9.009 46.403 21.632 1.00 18.34 281 ALA A N 1
ATOM 1510 C CA . ALA A 1 204 ? 9.672 47.665 21.313 1.00 17.60 281 ALA A CA 1
ATOM 1511 C C . ALA A 1 204 ? 8.625 48.773 21.248 1.00 18.12 281 ALA A C 1
ATOM 1512 O O . ALA A 1 204 ? 8.847 49.889 21.731 1.00 18.51 281 ALA A O 1
ATOM 1514 N N . LEU A 1 205 ? 7.483 48.452 20.649 1.00 16.70 282 LEU A N 1
ATOM 1515 C CA . LEU A 1 205 ? 6.383 49.390 20.532 1.00 16.80 282 LEU A CA 1
ATOM 1516 C C . LEU A 1 205 ? 5.868 49.715 21.925 1.00 18.73 282 LEU A C 1
ATOM 1517 O O . LEU A 1 205 ? 5.358 50.810 22.165 1.00 18.96 282 LEU A O 1
ATOM 1522 N N . ALA A 1 206 ? 6.003 48.752 22.837 1.00 17.84 283 ALA A N 1
ATOM 1523 C CA . ALA A 1 206 ? 5.540 48.927 24.208 1.00 19.81 283 ALA A CA 1
ATOM 1524 C C . ALA A 1 206 ? 6.386 49.962 24.916 1.00 19.80 283 ALA A C 1
ATOM 1525 O O . ALA A 1 206 ? 5.857 50.848 25.573 1.00 19.81 283 ALA A O 1
ATOM 1527 N N . ARG A 1 207 ? 7.703 49.843 24.776 1.00 19.98 284 ARG A N 1
ATOM 1528 C CA . ARG A 1 207 ? 8.640 50.766 25.404 1.00 19.99 284 ARG A CA 1
ATOM 1529 C C . ARG A 1 207 ? 8.497 52.162 24.819 1.00 19.79 284 ARG A C 1
ATOM 1530 O O . ARG A 1 207 ? 8.379 53.133 25.552 1.00 21.06 284 ARG A O 1
ATOM 1538 N N . PHE A 1 208 ? 8.504 52.255 23.494 1.00 19.05 285 PHE A N 1
ATOM 1539 C CA . PHE A 1 208 ? 8.363 53.544 22.829 1.00 19.40 285 PHE A CA 1
ATOM 1540 C C . PHE A 1 208 ? 7.115 54.284 23.300 1.00 20.15 285 PHE A C 1
ATOM 1541 O O . PHE A 1 208 ? 7.141 55.496 23.471 1.00 18.97 285 PHE A O 1
ATOM 1549 N N . GLN A 1 209 ? 6.021 53.553 23.497 1.00 20.02 286 GLN A N 1
ATOM 1550 C CA . GLN A 1 209 ? 4.775 54.169 23.937 1.00 22.73 286 GLN A CA 1
ATOM 1551 C C . GLN A 1 209 ? 4.922 54.689 25.369 1.00 22.83 286 GLN A C 1
ATOM 1552 O O . GLN A 1 209 ? 4.409 55.760 25.703 1.00 22.90 286 GLN A O 1
ATOM 1558 N N . GLN A 1 210 ? 5.641 53.943 26.202 1.00 22.70 287 GLN A N 1
ATOM 1559 C CA . GLN A 1 210 ? 5.859 54.351 27.587 1.00 25.04 287 GLN A CA 1
ATOM 1560 C C . GLN A 1 210 ? 6.677 55.645 27.676 1.00 25.63 287 GLN A C 1
ATOM 1561 O O . GLN A 1 210 ? 6.507 56.419 28.617 1.00 24.71 287 GLN A O 1
ATOM 1567 N N . LEU A 1 211 ? 7.553 55.885 26.699 1.00 24.46 288 LEU A N 1
ATOM 1568 C CA . LEU A 1 211 ? 8.403 57.077 26.721 1.00 24.85 288 LEU A CA 1
ATOM 1569 C C . LEU A 1 211 ? 7.963 58.222 25.812 1.00 25.91 288 LEU A C 1
ATOM 1570 O O . LEU A 1 211 ? 8.650 59.236 25.703 1.00 26.22 288 LEU A O 1
ATOM 1575 N N . GLY A 1 212 ? 6.823 58.063 25.154 1.00 25.95 289 GLY A N 1
ATOM 1576 C CA . GLY A 1 212 ? 6.345 59.120 24.285 1.00 27.30 289 GLY A CA 1
ATOM 1577 C C . GLY A 1 212 ? 7.044 59.177 22.940 1.00 27.77 289 GLY A C 1
ATOM 1578 O O . GLY A 1 212 ? 6.971 60.196 22.249 1.00 27.68 289 GLY A O 1
ATOM 1579 N N . ILE A 1 213 ? 7.729 58.097 22.570 1.00 26.19 290 ILE A N 1
ATOM 1580 C CA . ILE A 1 213 ? 8.417 58.025 21.287 1.00 25.42 290 ILE A CA 1
ATOM 1581 C C . ILE A 1 213 ? 7.401 57.476 20.292 1.00 25.20 290 ILE A C 1
ATOM 1582 O O . ILE A 1 213 ? 7.043 56.297 20.345 1.00 24.37 290 ILE A O 1
ATOM 1587 N N . SER A 1 214 ? 6.939 58.334 19.390 1.00 24.82 291 SER A N 1
ATOM 1588 C CA . SER A 1 214 ? 5.938 57.945 18.417 1.00 25.10 291 SER A CA 1
ATOM 1589 C C . SER A 1 214 ? 6.416 57.030 17.298 1.00 25.29 291 SER A C 1
ATOM 1590 O O . SER A 1 214 ? 7.552 57.114 16.817 1.00 24.17 291 SER A O 1
ATOM 1593 N N . VAL A 1 215 ? 5.518 56.136 16.905 1.00 24.76 292 VAL A N 1
ATOM 1594 C CA . VAL A 1 215 ? 5.772 55.187 15.841 1.00 23.72 292 VAL A CA 1
ATOM 1595 C C . VAL A 1 215 ? 4.557 55.275 14.932 1.00 24.79 292 VAL A C 1
ATOM 1596 O O . VAL A 1 215 ? 3.432 55.091 15.385 1.00 25.89 292 VAL A O 1
ATOM 1600 N N . PRO A 1 216 ? 4.760 55.563 13.638 1.00 25.76 293 PRO A N 1
ATOM 1601 C CA . PRO A 1 216 ? 6.020 55.802 12.929 1.00 26.95 293 PRO A CA 1
ATOM 1602 C C . PRO A 1 216 ? 6.555 57.224 13.058 1.00 29.03 293 PRO A C 1
ATOM 1603 O O . PRO A 1 216 ? 7.563 57.569 12.436 1.00 28.83 293 PRO A O 1
ATOM 1607 N N . GLY A 1 217 ? 5.878 58.053 13.842 1.00 29.53 294 GLY A N 1
ATOM 1608 C CA . GLY A 1 217 ? 6.319 59.430 14.009 1.00 32.27 294 GLY A CA 1
ATOM 1609 C C . GLY A 1 217 ? 7.824 59.628 14.103 1.00 32.07 294 GLY A C 1
ATOM 1610 O O . GLY A 1 217 ? 8.451 60.099 13.158 1.00 33.90 294 GLY A O 1
ATOM 1611 N N . ASP A 1 218 ? 8.401 59.268 15.243 1.00 31.23 295 ASP A N 1
ATOM 1612 C CA . ASP A 1 218 ? 9.832 59.423 15.475 1.00 29.99 295 ASP A CA 1
ATOM 1613 C C . ASP A 1 218 ? 10.641 58.196 15.069 1.00 28.81 295 ASP A C 1
ATOM 1614 O O . ASP A 1 218 ? 11.796 58.315 14.671 1.00 28.01 295 ASP A O 1
ATOM 1619 N N . VAL A 1 219 ? 10.038 57.019 15.177 1.00 26.49 296 VAL A N 1
ATOM 1620 C CA . VAL A 1 219 ? 10.732 55.785 14.833 1.00 23.57 296 VAL A CA 1
ATOM 1621 C C . VAL A 1 219 ? 9.866 54.837 14.028 1.00 22.50 296 VAL A C 1
ATOM 1622 O O . VAL A 1 219 ? 8.714 54.594 14.377 1.00 22.79 296 VAL A O 1
ATOM 1626 N N . SER A 1 220 ? 10.428 54.310 12.945 1.00 20.30 297 SER A N 1
ATOM 1627 C CA . SER A 1 220 ? 9.724 53.360 12.097 1.00 19.83 297 SER A CA 1
ATOM 1628 C C . SER A 1 220 ? 10.202 51.991 12.538 1.00 17.45 297 SER A C 1
ATOM 1629 O O . SER A 1 220 ? 11.394 51.767 12.681 1.00 17.93 297 SER A O 1
ATOM 1632 N N . VAL A 1 221 ? 9.262 51.084 12.762 1.00 18.03 298 VAL A N 1
ATOM 1633 C CA . VAL A 1 221 ? 9.588 49.747 13.242 1.00 17.00 298 VAL A CA 1
ATOM 1634 C C . VAL A 1 221 ? 9.069 48.662 12.315 1.00 16.77 298 VAL A C 1
ATOM 1635 O O . VAL A 1 221 ? 7.911 48.684 11.924 1.00 17.14 298 VAL A O 1
ATOM 1639 N N . ILE A 1 222 ? 9.924 47.713 11.958 1.00 17.12 299 ILE A N 1
ATOM 1640 C CA . ILE A 1 222 ? 9.481 46.620 11.104 1.00 17.41 299 ILE A CA 1
ATOM 1641 C C . ILE A 1 222 ? 9.787 45.285 11.771 1.00 15.95 299 ILE A C 1
ATOM 1642 O O . ILE A 1 222 ? 10.891 45.070 12.261 1.00 17.26 299 ILE A O 1
ATOM 1647 N N . GLY A 1 223 ? 8.801 44.394 11.796 1.00 14.53 300 GLY A N 1
ATOM 1648 C CA . GLY A 1 223 ? 8.997 43.102 12.425 1.00 15.63 300 GLY A CA 1
ATOM 1649 C C . GLY A 1 223 ? 9.320 41.986 11.450 1.00 18.51 300 GLY A C 1
ATOM 1650 O O . GLY A 1 223 ? 9.602 42.235 10.280 1.00 18.25 300 GLY A O 1
ATOM 1651 N N . TYR A 1 224 ? 9.257 40.747 11.924 1.00 18.72 301 TYR A N 1
ATOM 1652 C CA . TYR A 1 224 ? 9.577 39.603 11.081 1.00 20.29 301 TYR A CA 1
ATOM 1653 C C . TYR A 1 224 ? 8.703 38.422 11.497 1.00 21.43 301 TYR A C 1
ATOM 1654 O O . TYR A 1 224 ? 8.561 38.149 12.687 1.00 21.26 301 TYR A O 1
ATOM 1663 N N . ASP A 1 225 ? 8.134 37.744 10.500 1.00 22.89 302 ASP A N 1
ATOM 1664 C CA . ASP A 1 225 ? 7.248 36.583 10.653 1.00 23.38 302 ASP A CA 1
ATOM 1665 C C . ASP A 1 225 ? 5.870 36.916 10.090 1.00 24.28 302 ASP A C 1
ATOM 1666 O O . ASP A 1 225 ? 5.326 36.174 9.275 1.00 23.92 302 ASP A O 1
ATOM 1671 N N . ASP A 1 226 ? 5.335 38.050 10.531 1.00 25.07 303 ASP A N 1
ATOM 1672 C CA . ASP A 1 226 ? 4.000 38.534 10.171 1.00 28.68 303 ASP A CA 1
ATOM 1673 C C . ASP A 1 226 ? 3.022 37.626 10.893 1.00 32.32 303 ASP A C 1
ATOM 1674 O O . ASP A 1 226 ? 2.060 37.101 10.318 1.00 30.69 303 ASP A O 1
ATOM 1679 N N . ASP A 1 227 ? 3.315 37.433 12.176 1.00 35.89 304 ASP A N 1
ATOM 1680 C CA . ASP A 1 227 ? 2.497 36.610 13.041 1.00 40.00 304 ASP A CA 1
ATOM 1681 C C . ASP A 1 227 ? 1.177 37.365 13.155 1.00 41.03 304 ASP A C 1
ATOM 1682 O O . ASP A 1 227 ? 1.140 38.589 12.987 1.00 40.73 304 ASP A O 1
ATOM 1687 N N . TYR A 1 228 ? 0.081 36.670 13.414 1.00 41.49 305 TYR A N 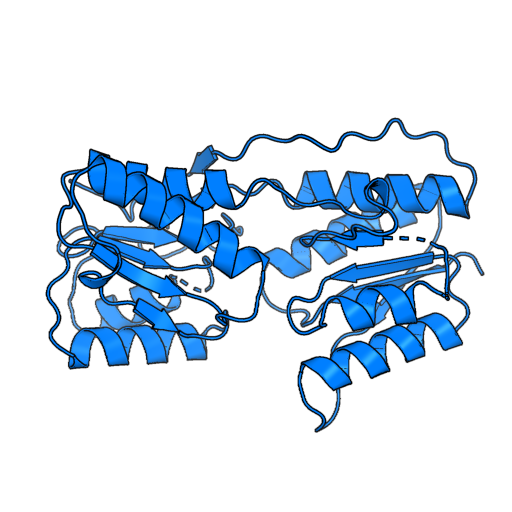1
ATOM 1688 C CA . TYR A 1 228 ? -1.164 37.408 13.442 1.00 43.40 305 TYR A CA 1
ATOM 1689 C C . TYR A 1 228 ? -1.500 38.238 14.667 1.00 42.09 305 TYR A C 1
ATOM 1690 O O . TYR A 1 228 ? -2.653 38.567 14.926 1.00 42.18 305 TYR A O 1
ATOM 1699 N N . SER A 1 229 ? -0.457 38.620 15.391 1.00 41.50 306 SER A N 1
ATOM 1700 C CA . SER A 1 229 ? -0.605 39.499 16.540 1.00 40.60 306 SER A CA 1
ATOM 1701 C C . SER A 1 229 ? -0.186 40.885 16.025 1.00 39.05 306 SER A C 1
ATOM 1702 O O . SER A 1 229 ? -0.417 41.908 16.682 1.00 38.80 306 SER A O 1
ATOM 1705 N N . ALA A 1 230 ? 0.416 40.905 14.834 1.00 36.23 307 ALA A N 1
ATOM 1706 C CA . ALA A 1 230 ? 0.907 42.141 14.219 1.00 32.54 307 ALA A CA 1
ATOM 1707 C C . ALA A 1 230 ? -0.169 43.105 13.742 1.00 31.03 307 ALA A C 1
ATOM 1708 O O . ALA A 1 230 ? -0.077 44.313 13.983 1.00 29.92 307 ALA A O 1
ATOM 1710 N N . ALA A 1 231 ? -1.187 42.583 13.063 1.00 29.32 308 ALA A N 1
ATOM 1711 C CA . ALA A 1 231 ? -2.260 43.431 12.556 1.00 27.52 308 ALA A CA 1
ATOM 1712 C C . ALA A 1 231 ? -2.948 44.191 13.675 1.00 26.99 308 ALA A C 1
ATOM 1713 O O . ALA A 1 231 ? -3.514 45.258 13.453 1.00 25.40 308 ALA A O 1
ATOM 1715 N N . TYR A 1 232 ? -2.888 43.648 14.884 1.00 25.97 309 TYR A N 1
ATOM 1716 C CA . TYR A 1 232 ? -3.539 44.286 16.017 1.00 24.59 309 TYR A CA 1
ATOM 1717 C C . TYR A 1 232 ? -2.593 44.955 16.999 1.00 23.80 309 TYR A C 1
ATOM 1718 O O . TYR A 1 232 ? -2.960 45.223 18.144 1.00 21.56 309 TYR A O 1
ATOM 1727 N N . ALA A 1 233 ? -1.374 45.219 16.547 1.00 22.30 310 ALA A N 1
ATOM 1728 C CA . ALA A 1 233 ? -0.404 45.903 17.377 1.00 20.43 310 ALA A CA 1
ATOM 1729 C C . ALA A 1 233 ? -0.800 47.373 17.312 1.00 20.87 310 ALA A C 1
ATOM 1730 O O . ALA A 1 233 ? -1.588 47.776 16.451 1.00 20.86 310 ALA A O 1
ATOM 1732 N N . ALA A 1 234 ? -0.267 48.174 18.224 1.00 20.11 311 ALA A N 1
ATOM 1733 C CA . ALA A 1 234 ? -0.578 49.597 18.229 1.00 21.03 311 ALA A CA 1
ATOM 1734 C C . ALA A 1 234 ? 0.719 50.377 18.115 1.00 20.40 311 ALA A C 1
ATOM 1735 O O . ALA A 1 234 ? 1.457 50.512 19.091 1.00 21.07 311 ALA A O 1
ATOM 1737 N N . PRO A 1 235 ? 1.011 50.914 16.921 1.00 20.35 312 PRO A N 1
ATOM 1738 C CA . PRO A 1 235 ? 0.224 50.850 15.680 1.00 19.09 312 PRO A CA 1
ATOM 1739 C C . PRO A 1 235 ? 0.354 49.507 14.963 1.00 18.34 312 PRO A C 1
ATOM 1740 O O . PRO A 1 235 ? 1.211 48.695 15.316 1.00 18.08 312 PRO A O 1
ATOM 1744 N N . ALA A 1 236 ? -0.487 49.282 13.956 1.00 16.50 313 ALA A N 1
ATOM 1745 C CA . ALA A 1 236 ? -0.449 48.034 13.195 1.00 17.97 313 ALA A CA 1
ATOM 1746 C C . ALA A 1 236 ? 0.986 47.815 12.717 1.00 17.77 313 ALA A C 1
ATOM 1747 O O . ALA A 1 236 ? 1.560 48.672 12.050 1.00 15.81 313 ALA A O 1
ATOM 1749 N N . LEU A 1 237 ? 1.552 46.660 13.063 1.00 17.83 314 LEU A N 1
ATOM 1750 C CA . LEU A 1 237 ? 2.944 46.351 12.740 1.00 18.55 314 LEU A CA 1
ATOM 1751 C C . LEU A 1 237 ? 3.260 45.883 11.327 1.00 20.23 314 LEU A C 1
ATOM 1752 O O . LEU A 1 237 ? 2.733 44.863 10.864 1.00 19.05 314 LEU A O 1
ATOM 1757 N N . THR A 1 238 ? 4.134 46.634 10.655 1.00 18.65 315 THR A N 1
ATOM 1758 C CA . THR A 1 238 ? 4.584 46.286 9.312 1.00 18.25 315 THR A CA 1
ATOM 1759 C C . THR A 1 238 ? 5.580 45.162 9.555 1.00 18.38 315 THR A C 1
ATOM 1760 O O . THR A 1 238 ? 6.476 45.282 10.392 1.00 18.32 315 THR A O 1
ATOM 1764 N N . SER A 1 239 ? 5.418 44.061 8.835 1.00 17.86 316 SER A N 1
ATOM 1765 C CA . SER A 1 239 ? 6.275 42.910 9.055 1.00 18.09 316 SER A CA 1
ATOM 1766 C C . SER A 1 239 ? 6.601 42.123 7.797 1.00 18.32 316 SER A C 1
ATOM 1767 O O . SER A 1 239 ? 5.832 42.115 6.844 1.00 20.14 316 SER A O 1
ATOM 1770 N N . VAL A 1 240 ? 7.759 41.471 7.808 1.00 18.14 317 VAL A N 1
ATOM 1771 C CA . VAL A 1 240 ? 8.182 40.634 6.699 1.00 18.56 317 VAL A CA 1
ATOM 1772 C C . VAL A 1 240 ? 7.348 39.352 6.825 1.00 19.46 317 VAL A C 1
ATOM 1773 O O . VAL A 1 240 ? 7.347 38.691 7.870 1.00 17.75 317 VAL A O 1
ATOM 1777 N N . HIS A 1 241 ? 6.623 39.019 5.763 1.00 19.30 318 HIS A N 1
ATOM 1778 C CA . HIS A 1 241 ? 5.773 37.841 5.770 1.00 21.17 318 HIS A CA 1
ATOM 1779 C C . HIS A 1 241 ? 6.490 36.544 5.393 1.00 22.35 318 HIS A C 1
ATOM 1780 O O . HIS A 1 241 ? 6.952 36.387 4.265 1.00 24.39 318 HIS A O 1
ATOM 1787 N N . ILE A 1 242 ? 6.552 35.615 6.340 1.00 22.35 319 ILE A N 1
ATOM 1788 C CA . ILE A 1 242 ? 7.195 34.313 6.146 1.00 23.10 319 ILE A CA 1
ATOM 1789 C C . ILE A 1 242 ? 6.103 33.255 5.953 1.00 23.16 319 ILE A C 1
ATOM 1790 O O . ILE A 1 242 ? 5.185 33.158 6.768 1.00 23.35 319 ILE A O 1
ATOM 1795 N N . PRO A 1 243 ? 6.201 32.435 4.888 1.00 22.36 320 PRO A N 1
ATOM 1796 C CA . PRO A 1 243 ? 5.203 31.395 4.603 1.00 23.40 320 PRO A CA 1
ATOM 1797 C C . PRO A 1 243 ? 5.331 30.191 5.526 1.00 22.48 320 PRO A C 1
ATOM 1798 O O . PRO A 1 243 ? 5.634 29.089 5.086 1.00 21.56 320 PRO A O 1
ATOM 1802 N N . THR A 1 244 ? 5.070 30.414 6.805 1.00 23.21 321 THR A N 1
ATOM 1803 C CA . THR A 1 244 ? 5.176 29.370 7.812 1.00 23.09 321 THR A CA 1
ATOM 1804 C C . THR A 1 244 ? 4.127 28.273 7.699 1.00 22.20 321 THR A C 1
ATOM 1805 O O . THR A 1 244 ? 4.445 27.096 7.857 1.00 24.06 321 THR A O 1
ATOM 1809 N N . ALA A 1 245 ? 2.883 28.649 7.434 1.00 21.71 322 ALA A N 1
ATOM 1810 C CA . ALA A 1 245 ? 1.817 27.659 7.304 1.00 22.75 322 ALA A CA 1
ATOM 1811 C C . ALA A 1 245 ? 2.081 26.728 6.120 1.00 22.77 322 ALA A C 1
ATOM 1812 O O . ALA A 1 245 ? 1.921 25.513 6.235 1.00 22.16 322 ALA A O 1
ATOM 1814 N N . GLU A 1 246 ? 2.496 27.301 4.991 1.00 23.02 323 GLU A N 1
ATOM 1815 C CA . GLU A 1 246 ? 2.770 26.517 3.786 1.00 24.07 323 GLU A CA 1
ATOM 1816 C C . GLU A 1 246 ? 3.943 25.555 3.939 1.00 22.73 323 GLU A C 1
ATOM 1817 O O . GLU A 1 246 ? 3.852 24.398 3.542 1.00 20.63 323 GLU A O 1
ATOM 1823 N N . LEU A 1 247 ? 5.046 26.033 4.503 1.00 22.31 324 LEU A N 1
ATOM 1824 C CA . LEU A 1 247 ? 6.210 25.174 4.680 1.00 21.95 324 LEU A CA 1
ATOM 1825 C C . LEU A 1 247 ? 5.902 24.051 5.664 1.00 20.46 324 LEU A C 1
ATOM 1826 O O . LEU A 1 247 ? 6.329 22.912 5.465 1.00 20.66 324 LEU A O 1
ATOM 1831 N N . THR A 1 248 ? 5.142 24.360 6.707 1.00 18.35 325 THR A N 1
ATOM 1832 C CA . THR A 1 248 ? 4.783 23.352 7.695 1.00 18.80 325 THR A CA 1
ATOM 1833 C C . THR A 1 248 ? 3.875 22.308 7.038 1.00 18.41 325 THR A C 1
ATOM 1834 O O . THR A 1 248 ? 4.074 21.107 7.188 1.00 18.42 325 THR A O 1
ATOM 1838 N N . GLN A 1 249 ? 2.872 22.773 6.311 1.00 18.12 326 GLN A N 1
ATOM 1839 C CA . GLN A 1 249 ? 1.956 21.873 5.642 1.00 19.28 326 GLN A CA 1
ATOM 1840 C C . GLN A 1 249 ? 2.734 20.899 4.755 1.00 18.15 326 GLN A C 1
ATOM 1841 O O . GLN A 1 249 ? 2.497 19.692 4.781 1.00 18.81 326 GLN A O 1
ATOM 1847 N N . ASN A 1 250 ? 3.677 21.427 3.986 1.00 16.34 327 ASN A N 1
ATOM 1848 C CA . ASN A 1 250 ? 4.477 20.599 3.101 1.00 16.98 327 ASN A CA 1
ATOM 1849 C C . ASN A 1 250 ? 5.501 19.727 3.839 1.00 17.74 327 ASN A C 1
ATOM 1850 O O . ASN A 1 250 ? 5.766 18.590 3.434 1.00 17.66 327 ASN A O 1
ATOM 1855 N N . ALA A 1 251 ? 6.066 20.243 4.924 1.00 16.12 328 ALA A N 1
ATOM 1856 C CA . ALA A 1 251 ? 7.027 19.475 5.700 1.00 16.50 328 ALA A CA 1
ATOM 1857 C C . ALA A 1 251 ? 6.307 18.274 6.310 1.00 17.27 328 ALA A C 1
ATOM 1858 O O . ALA A 1 251 ? 6.811 17.158 6.284 1.00 17.10 328 ALA A O 1
ATOM 1860 N N . VAL A 1 252 ? 5.111 18.505 6.841 1.00 16.60 329 VAL A N 1
ATOM 1861 C CA . VAL A 1 252 ? 4.341 17.434 7.453 1.00 15.96 329 VAL A CA 1
ATOM 1862 C C . VAL A 1 252 ? 3.801 16.450 6.413 1.00 17.52 329 VAL A C 1
ATOM 1863 O O . VAL A 1 252 ? 3.738 15.255 6.672 1.00 16.65 329 VAL A O 1
ATOM 1867 N N . ARG A 1 253 ? 3.414 16.946 5.240 1.00 17.27 330 ARG A N 1
ATOM 1868 C CA . ARG A 1 253 ? 2.921 16.063 4.183 1.00 17.01 330 ARG A CA 1
ATOM 1869 C C . ARG A 1 253 ? 4.046 15.146 3.702 1.00 17.40 330 ARG A C 1
ATOM 1870 O O . ARG A 1 253 ? 3.832 13.954 3.477 1.00 17.57 330 ARG A O 1
ATOM 1878 N N . TRP A 1 254 ? 5.243 15.706 3.558 1.00 14.71 331 TRP A N 1
ATOM 1879 C CA . TRP A 1 254 ? 6.406 14.941 3.128 1.00 17.32 331 TRP A CA 1
ATOM 1880 C C . TRP A 1 254 ? 6.625 13.793 4.107 1.00 18.32 331 TRP A C 1
ATOM 1881 O O . TRP A 1 254 ? 6.848 12.653 3.701 1.00 17.74 331 TRP A O 1
ATOM 1892 N N . LEU A 1 255 ? 6.539 14.106 5.398 1.00 16.86 332 LEU A N 1
ATOM 1893 C CA . LEU A 1 255 ? 6.728 13.111 6.447 1.00 17.71 332 LEU A CA 1
ATOM 1894 C C . LEU A 1 255 ? 5.624 12.056 6.407 1.00 17.78 332 LEU A C 1
ATOM 1895 O O . LEU A 1 255 ? 5.883 10.865 6.555 1.00 18.32 332 LEU A O 1
ATOM 1900 N N . ILE A 1 256 ? 4.393 12.495 6.195 1.00 16.75 333 ILE A N 1
ATOM 1901 C CA . ILE A 1 256 ? 3.271 11.572 6.137 1.00 18.02 333 ILE A CA 1
ATOM 1902 C C . ILE A 1 256 ? 3.434 10.602 4.956 1.00 17.62 333 ILE A C 1
ATOM 1903 O O . ILE A 1 256 ? 3.110 9.421 5.074 1.00 18.89 333 ILE A O 1
ATOM 1908 N N . ASN A 1 257 ? 3.970 11.088 3.837 1.00 18.03 334 ASN A N 1
ATOM 1909 C CA . ASN A 1 257 ? 4.211 10.234 2.670 1.00 19.88 334 ASN A CA 1
ATOM 1910 C C . ASN A 1 257 ? 5.120 9.063 3.072 1.00 21.23 334 ASN A C 1
ATOM 1911 O O . ASN A 1 257 ? 4.818 7.896 2.818 1.00 22.10 334 ASN A O 1
ATOM 1916 N N . GLN A 1 258 ? 6.239 9.396 3.704 1.00 23.34 335 GLN A N 1
ATOM 1917 C CA . GLN A 1 258 ? 7.218 8.405 4.131 1.00 25.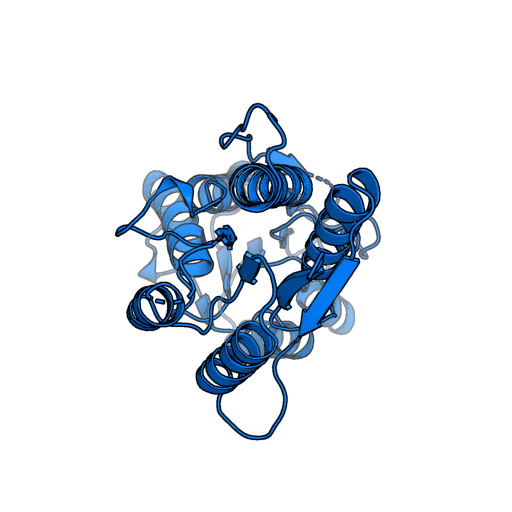22 335 G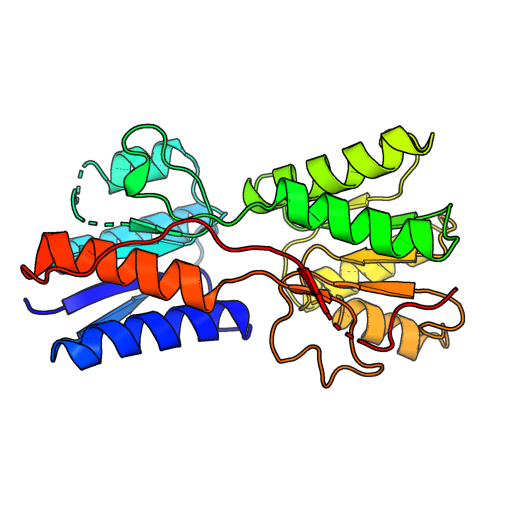LN A CA 1
ATOM 1918 C C . GLN A 1 258 ? 6.662 7.440 5.178 1.00 24.71 335 GLN A C 1
ATOM 1919 O O . GLN A 1 258 ? 6.980 6.248 5.159 1.00 25.68 335 GLN A O 1
ATOM 1925 N N . CYS A 1 259 ? 5.837 7.959 6.085 1.00 23.12 336 CYS A N 1
ATOM 1926 C CA . CYS A 1 259 ? 5.268 7.170 7.175 1.00 23.41 336 CYS A CA 1
ATOM 1927 C C . CYS A 1 259 ? 4.023 6.355 6.881 1.00 25.24 336 CYS A C 1
ATOM 1928 O O . CYS A 1 259 ? 3.946 5.180 7.255 1.00 25.23 336 CYS A O 1
ATOM 1931 N N . TYR A 1 260 ? 3.048 6.978 6.223 1.00 24.18 337 TYR A N 1
ATOM 1932 C CA . TYR A 1 260 ? 1.788 6.306 5.970 1.00 23.04 337 TYR A CA 1
ATOM 1933 C C . TYR A 1 260 ? 1.373 5.991 4.539 1.00 23.50 337 TYR A C 1
ATOM 1934 O O . TYR A 1 260 ? 0.234 5.583 4.310 1.00 25.91 337 TYR A O 1
ATOM 1943 N N . GLY A 1 261 ? 2.267 6.182 3.579 1.00 23.26 338 GLY A N 1
ATOM 1944 C CA . GLY A 1 261 ? 1.925 5.841 2.212 1.00 23.77 338 GLY A CA 1
ATOM 1945 C C . GLY A 1 261 ? 1.061 6.796 1.410 1.00 24.36 338 GLY A C 1
ATOM 1946 O O . GLY A 1 261 ? 0.531 6.407 0.360 1.00 24.35 338 GLY A O 1
ATOM 1947 N N . THR A 1 262 ? 0.899 8.031 1.882 1.00 22.15 339 THR A N 1
ATOM 1948 C CA . THR A 1 262 ? 0.116 9.009 1.141 1.00 20.25 339 THR A CA 1
ATOM 1949 C C . THR A 1 262 ? 0.945 9.396 -0.077 1.00 19.33 339 THR A C 1
ATOM 1950 O O . THR A 1 262 ? 2.124 9.061 -0.152 1.00 18.86 339 THR A O 1
ATOM 1954 N N . LYS A 1 263 ? 0.335 10.087 -1.034 1.00 20.40 340 LYS A N 1
ATOM 1955 C CA . LYS A 1 263 ? 1.063 10.510 -2.222 1.00 21.46 340 LYS A CA 1
ATOM 1956 C C . LYS A 1 263 ? 0.927 12.003 -2.519 1.00 22.10 340 LYS A C 1
ATOM 1957 O O . LYS A 1 263 ? 0.585 12.403 -3.628 1.00 20.06 340 LYS A O 1
ATOM 1963 N N . TRP A 1 264 ? 1.211 12.824 -1.516 1.00 21.85 341 TRP A N 1
ATOM 1964 C CA . TRP A 1 264 ? 1.150 14.270 -1.662 1.00 22.04 341 TRP A CA 1
ATOM 1965 C C . TRP A 1 264 ? 2.264 14.775 -2.559 1.00 23.49 341 TRP A C 1
ATOM 1966 O O . TRP A 1 264 ? 3.378 14.262 -2.501 1.00 23.17 341 TRP A O 1
ATOM 1977 N N . GLU A 1 265 ? 1.981 15.778 -3.384 1.00 23.83 342 GLU A N 1
ATOM 1978 C CA . GLU A 1 265 ? 3.039 16.374 -4.184 1.00 25.22 342 GLU A CA 1
ATOM 1979 C C . GLU A 1 265 ? 3.604 17.357 -3.169 1.00 23.91 342 GLU A C 1
ATOM 1980 O O . GLU A 1 265 ? 2.843 18.013 -2.453 1.00 23.13 342 GLU A O 1
ATOM 1986 N N . ILE A 1 266 ? 4.925 17.453 -3.094 1.00 23.51 343 ILE A N 1
ATOM 1987 C CA . ILE A 1 266 ? 5.570 18.339 -2.127 1.00 22.25 343 ILE A CA 1
ATOM 1988 C C . ILE A 1 266 ? 6.214 19.575 -2.755 1.00 22.45 343 ILE A C 1
ATOM 1989 O O . ILE A 1 266 ? 6.969 19.462 -3.717 1.00 22.07 343 ILE A O 1
ATOM 1994 N N . PHE A 1 267 ? 5.908 20.751 -2.204 1.00 21.55 344 PHE A N 1
ATOM 1995 C CA . PHE A 1 267 ? 6.475 22.015 -2.688 1.00 21.69 344 PHE A CA 1
ATOM 1996 C C . PHE A 1 267 ? 7.326 22.654 -1.590 1.00 22.14 344 PHE A C 1
ATOM 1997 O O . PHE A 1 267 ? 6.925 22.685 -0.422 1.00 21.14 344 PHE A O 1
ATOM 2005 N N . ARG A 1 268 ? 8.502 23.149 -1.970 1.00 22.70 345 ARG A N 1
ATOM 2006 C CA . ARG A 1 268 ? 9.454 23.741 -1.023 1.00 24.17 345 ARG A CA 1
ATOM 2007 C C . ARG A 1 268 ? 9.795 25.211 -1.263 1.00 26.04 345 ARG A C 1
ATOM 2008 O O . ARG A 1 268 ? 10.638 25.775 -0.556 1.00 25.84 345 ARG A O 1
ATOM 2016 N N . GLU A 1 269 ? 9.161 25.829 -2.253 1.00 26.83 346 GLU A N 1
ATOM 2017 C CA . GLU A 1 269 ? 9.455 27.226 -2.574 1.00 28.17 346 GLU A CA 1
ATOM 2018 C C . GLU A 1 269 ? 8.254 28.143 -2.435 1.00 27.45 346 GLU A C 1
ATOM 2019 O O . GLU A 1 269 ? 7.256 27.980 -3.136 1.00 26.24 346 GLU A O 1
ATOM 2025 N N . PHE A 1 270 ? 8.354 29.106 -1.529 1.00 26.44 347 PHE A N 1
ATOM 2026 C CA . PHE A 1 270 ? 7.280 30.063 -1.339 1.00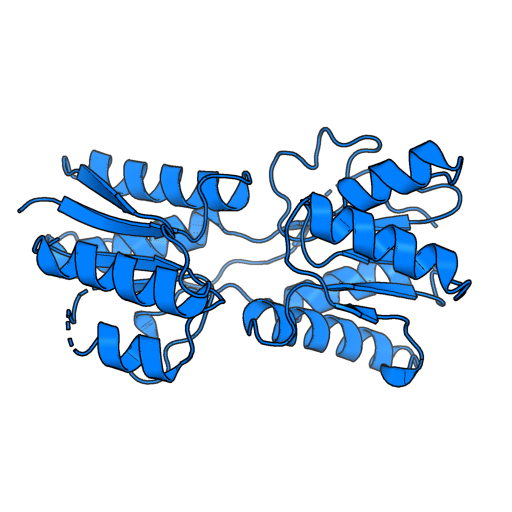 27.11 347 PHE A CA 1
ATOM 2027 C C . PHE A 1 270 ? 7.892 31.438 -1.239 1.00 27.17 347 PHE A C 1
ATOM 2028 O O . PHE A 1 270 ? 8.999 31.601 -0.722 1.00 27.86 347 PHE A O 1
ATOM 2036 N N . PRO A 1 271 ? 7.194 32.450 -1.761 1.00 26.78 348 PRO A N 1
ATOM 2037 C CA . PRO A 1 271 ? 7.795 33.773 -1.673 1.00 27.67 348 PRO A CA 1
ATOM 2038 C C . PRO A 1 271 ? 7.637 34.452 -0.324 1.00 27.16 348 PRO A C 1
ATOM 2039 O O . PRO A 1 271 ? 6.706 34.183 0.437 1.00 24.97 348 PRO A O 1
ATOM 2043 N N . VAL A 1 272 ? 8.598 35.311 -0.030 1.00 28.02 349 VAL A N 1
ATOM 2044 C CA . VAL A 1 272 ? 8.578 36.091 1.185 1.00 26.84 349 VAL A CA 1
ATOM 2045 C C . VAL A 1 272 ? 8.234 37.491 0.674 1.00 25.92 349 VAL A C 1
ATOM 2046 O O . VAL A 1 272 ? 8.742 37.933 -0.362 1.00 24.64 349 VAL A O 1
ATOM 2050 N N . THR A 1 273 ? 7.340 38.167 1.375 1.00 24.28 350 THR A N 1
ATOM 2051 C CA . THR A 1 273 ? 6.925 39.505 0.989 1.00 24.13 350 THR A CA 1
ATOM 2052 C C . THR A 1 273 ? 6.855 40.365 2.243 1.00 24.53 350 THR A C 1
ATOM 2053 O O . THR A 1 273 ? 7.137 39.890 3.349 1.00 24.16 350 THR A O 1
ATOM 2057 N N . VAL A 1 274 ? 6.493 41.630 2.075 1.00 23.04 351 VAL A N 1
ATOM 2058 C CA . VAL A 1 274 ? 6.378 42.519 3.219 1.00 22.51 351 VAL A CA 1
ATOM 2059 C C . VAL A 1 274 ? 4.936 42.945 3.405 1.00 21.73 351 VAL A C 1
ATOM 2060 O O . VAL A 1 274 ? 4.290 43.417 2.470 1.00 22.19 351 VAL A O 1
ATOM 2064 N N . SER A 1 275 ? 4.427 42.756 4.614 1.00 20.65 352 SER A N 1
ATOM 2065 C CA . SER A 1 275 ? 3.065 43.145 4.916 1.00 21.62 352 SER A CA 1
ATOM 2066 C C . SER A 1 275 ? 3.109 44.573 5.438 1.00 21.34 352 SER A C 1
ATOM 2067 O O . SER A 1 275 ? 3.407 44.810 6.604 1.00 21.77 352 SER A O 1
ATOM 2078 N N . ARG A 1 277 ? 1.916 47.825 6.943 1.00 22.12 354 ARG A N 1
ATOM 2079 C CA . ARG A 1 277 ? 0.828 48.254 7.810 1.00 22.98 354 ARG A CA 1
ATOM 2080 C C . ARG A 1 277 ? 1.063 49.699 8.205 1.00 22.91 354 ARG A C 1
ATOM 2081 O O . ARG A 1 277 ? 1.281 50.531 7.326 1.00 23.82 354 ARG A O 1
ATOM 2089 N N . ALA A 1 278 ? 1.071 50.016 9.496 1.00 22.09 355 ALA A N 1
ATOM 2090 C CA . ALA A 1 278 ? 1.245 51.410 9.883 1.00 19.88 355 ALA A CA 1
ATOM 2091 C C . ALA A 1 278 ? 2.446 51.776 10.743 1.00 19.54 355 ALA A C 1
ATOM 2092 O O . ALA A 1 278 ? 2.544 52.915 11.204 1.00 19.66 355 ALA A O 1
ATOM 2094 N N . SER A 1 279 ? 3.368 50.846 10.959 1.00 18.18 356 SER A N 1
ATOM 2095 C CA . SER A 1 279 ? 4.517 51.144 11.807 1.00 16.77 356 SER A CA 1
ATOM 2096 C C . SER A 1 279 ? 5.723 51.708 11.064 1.00 17.41 356 SER A C 1
ATOM 2097 O O . SER A 1 279 ? 6.706 52.090 11.685 1.00 17.07 356 SER A O 1
ATOM 2100 N N . VAL A 1 280 ? 5.657 51.749 9.739 1.00 17.93 357 VAL A N 1
ATOM 2101 C CA . VAL A 1 280 ? 6.755 52.306 8.952 1.00 19.18 357 VAL A CA 1
ATOM 2102 C C . VAL A 1 280 ? 6.273 53.507 8.127 1.00 20.07 357 VAL A C 1
ATOM 2103 O O . VAL A 1 280 ? 5.280 53.416 7.406 1.00 19.52 357 VAL A O 1
ATOM 2107 N N . ALA A 1 281 ? 6.978 54.629 8.251 1.00 21.07 358 ALA A N 1
ATOM 2108 C CA . ALA A 1 281 ? 6.640 55.849 7.522 1.00 23.88 358 ALA A CA 1
ATOM 2109 C C . ALA A 1 281 ? 7.925 56.528 7.048 1.00 23.91 358 ALA A C 1
ATOM 2110 O O . ALA A 1 281 ? 9.018 56.132 7.434 1.00 24.33 358 ALA A O 1
ATOM 2112 N N . ARG A 1 282 ? 7.798 57.552 6.211 1.00 26.07 359 ARG A N 1
ATOM 2113 C CA . ARG A 1 282 ? 8.973 58.253 5.701 1.00 28.48 359 ARG A CA 1
ATOM 2114 C C . ARG A 1 282 ? 9.664 59.086 6.787 1.00 29.84 359 ARG A C 1
ATOM 2115 O O . ARG A 1 282 ? 8.950 59.671 7.627 1.00 29.65 359 ARG A O 1
#

Sequence (271 aa):
LGIIGLFVPTFFGSYYGTILKQTDLELRAVHRHVVVATGCGESTPREQALEAVRFLIGRDCDGVVVISHDLHDEDLDELHRHPKVFLNRAFDALPDASFCPDHRRGGELAAATLIEHGHRKLAVISGPFTASDNVERLDGFFDELARHGIARDSVPLIESDFSPEGGYAATCQLLESKAPFTGLFCANDTAVSALARFQQLGISVPGDVSVIGYDDDYSAAYAAPALTSVHIPTAELTQNAVRWLINQCYGTKWEIFREFPVTVSRASVAR

Solvent-accessible surface area: 12496 Å² total

Radius of gyration: 19.28 Å; Cα contacts (8 Å, |Δi|>4): 550; chains: 1; bounding box: 37×56×39 Å

InterPro domains:
  IPR000843 LacI-type HTH domain [PF00356] (3-48)
  IPR000843 LacI-type HTH domain [PS50932] (2-56)
  IPR000843 LacI-type HTH domain [SM00354] (1-71)
  IPR000843 LacI-type HTH domain [cd01392] (5-56)
  IPR010982 Lambda repressor-like, DNA-binding domain superfamily [G3DSA:1.10.260.40] (1-58)
  IPR010982 Lambda repressor-like, DNA-binding domain superfamily [SSF47413] (1-57)
  IPR028082 Periplasmic binding protein-like I [SSF53822] (61-332)
  IPR046335 Transcriptional regulator LacI/GalR-like, sensor domain [PF13377] (172-330)